Protein AF-A0A661B4P1-F1 (afdb_monomer_lite)

Foldseek 3Di:
DDDDPPPPDDQDWDQDDDQAPETEREEECEEEECEHCEYDCYEYCEYEEVEYLEYELYEENEYAYEDPNQYQYNEYENYEECEYEYSEYCEYACYEYNEYEYCEYCEYELYEYNEYEYCEYCEYEVYEYCHYANAYNEYEYYYNHYHNHHPYYYYYDPPDADEDVCPPAPDNYHFDDPDPPRDDDDPDADDQPDQVRPPDDAQDWGDDPFWIWGQHPSGIDIDTDDDD

pLDDT: mean 89.85, std 14.0, range [40.56, 98.94]

Structure (mmCIF, N/CA/C/O backbone):
data_AF-A0A661B4P1-F1
#
_entry.id   AF-A0A661B4P1-F1
#
loop_
_atom_site.group_PDB
_atom_site.id
_atom_site.type_symbol
_atom_site.label_atom_id
_atom_site.label_alt_id
_atom_site.label_comp_id
_atom_site.label_asym_id
_atom_site.label_entity_id
_atom_site.label_seq_id
_atom_site.pdbx_PDB_ins_code
_atom_site.Cartn_x
_atom_site.Cartn_y
_atom_site.Cartn_z
_atom_site.occupancy
_atom_site.B_iso_or_equiv
_atom_site.auth_seq_id
_atom_site.auth_comp_id
_atom_site.auth_asym_id
_atom_site.auth_atom_id
_atom_site.pdbx_PDB_model_num
ATOM 1 N N . MET A 1 1 ? -10.580 7.853 -55.371 1.00 42.69 1 MET A N 1
ATOM 2 C CA . MET A 1 1 ? -10.356 6.800 -54.361 1.00 42.69 1 MET A CA 1
ATOM 3 C C . MET A 1 1 ? -9.102 7.187 -53.603 1.00 42.69 1 MET A C 1
ATOM 5 O O . MET A 1 1 ? -8.005 6.986 -54.103 1.00 42.69 1 MET A O 1
ATOM 9 N N . THR A 1 2 ? -9.265 7.896 -52.491 1.00 40.56 2 THR A N 1
ATOM 10 C CA . THR A 1 2 ? -8.143 8.411 -51.702 1.00 40.56 2 THR A CA 1
ATOM 11 C C . THR A 1 2 ? -7.741 7.309 -50.737 1.00 40.56 2 THR A C 1
ATOM 13 O O . THR A 1 2 ? -8.502 6.982 -49.830 1.00 40.56 2 THR A O 1
ATOM 16 N N . ILE A 1 3 ? -6.603 6.669 -50.987 1.00 44.72 3 ILE A N 1
ATOM 17 C CA . ILE A 1 3 ? -6.050 5.681 -50.063 1.00 44.72 3 ILE A CA 1
ATOM 18 C C . ILE A 1 3 ? -5.430 6.481 -48.919 1.00 44.72 3 ILE A C 1
ATOM 20 O O . ILE A 1 3 ? -4.505 7.261 -49.139 1.00 44.72 3 ILE A O 1
ATOM 24 N N . ALA A 1 4 ? -5.998 6.347 -47.721 1.00 46.16 4 ALA A N 1
ATOM 25 C CA . ALA A 1 4 ? -5.425 6.902 -46.508 1.00 46.16 4 ALA A CA 1
ATOM 26 C C . ALA A 1 4 ? -4.057 6.253 -46.269 1.00 46.16 4 ALA A C 1
ATOM 28 O O . ALA A 1 4 ? -3.943 5.030 -46.197 1.00 46.16 4 ALA A O 1
ATOM 29 N N . THR A 1 5 ? -3.015 7.072 -46.173 1.00 56.19 5 THR A N 1
ATOM 30 C CA . THR A 1 5 ? -1.680 6.629 -45.783 1.00 56.19 5 THR A CA 1
ATOM 31 C C . THR A 1 5 ? -1.729 6.236 -44.307 1.00 56.19 5 THR A C 1
ATOM 33 O O . THR A 1 5 ? -1.775 7.104 -43.436 1.00 56.19 5 THR A O 1
ATOM 36 N N . GLU A 1 6 ? -1.748 4.937 -44.008 1.00 54.38 6 GLU A N 1
ATOM 37 C CA . GLU A 1 6 ? -1.499 4.443 -42.652 1.00 54.38 6 GLU A CA 1
ATOM 38 C C . GLU A 1 6 ? -0.102 4.903 -42.215 1.00 54.38 6 GLU A C 1
ATOM 40 O O . GLU A 1 6 ? 0.918 4.433 -42.726 1.00 54.38 6 GLU A O 1
ATOM 45 N N . GLN A 1 7 ? -0.037 5.829 -41.257 1.00 49.88 7 GLN A N 1
ATOM 46 C CA . GLN A 1 7 ? 1.191 6.072 -40.510 1.00 49.88 7 GLN A CA 1
ATOM 47 C C . GLN A 1 7 ? 1.474 4.839 -39.647 1.00 49.88 7 GLN A C 1
ATOM 49 O O . GLN A 1 7 ? 1.029 4.749 -38.503 1.00 49.88 7 GLN A O 1
ATOM 54 N N . LYS A 1 8 ? 2.228 3.877 -40.187 1.00 47.91 8 LYS A N 1
ATOM 55 C CA . LYS A 1 8 ? 2.895 2.855 -39.376 1.00 47.91 8 LYS A CA 1
ATOM 56 C C . LYS A 1 8 ? 3.830 3.570 -38.402 1.00 47.91 8 LYS A C 1
ATOM 58 O O . LYS A 1 8 ? 4.906 4.021 -38.790 1.00 47.91 8 LYS A O 1
ATOM 63 N N . ARG A 1 9 ? 3.410 3.707 -37.141 1.00 56.31 9 ARG A N 1
ATOM 64 C CA . ARG A 1 9 ? 4.308 4.101 -36.052 1.00 56.31 9 ARG A CA 1
ATOM 65 C C . ARG A 1 9 ? 5.388 3.024 -35.956 1.00 56.31 9 ARG A C 1
ATOM 67 O O . ARG A 1 9 ? 5.072 1.845 -35.815 1.00 56.31 9 ARG A O 1
ATOM 74 N N . VAL A 1 10 ? 6.644 3.425 -36.116 1.00 51.12 10 VAL A N 1
ATOM 75 C CA . VAL A 1 10 ? 7.796 2.533 -35.978 1.00 51.12 10 VAL A CA 1
ATOM 76 C C . VAL A 1 10 ? 7.885 2.144 -34.505 1.00 51.12 10 VAL A C 1
ATOM 78 O O . VAL A 1 10 ? 8.236 2.966 -33.665 1.00 51.12 10 VAL A O 1
ATOM 81 N N . VAL A 1 11 ? 7.500 0.909 -34.188 1.00 54.28 11 VAL A N 1
ATOM 82 C CA . VAL A 1 11 ? 7.827 0.276 -32.909 1.00 54.28 11 VAL A CA 1
ATOM 83 C C . VAL A 1 11 ? 9.285 -0.153 -33.026 1.00 54.28 11 VAL A C 1
ATOM 85 O O . VAL A 1 11 ? 9.599 -1.091 -33.759 1.00 54.28 11 VAL A O 1
ATOM 88 N N . THR A 1 12 ? 10.189 0.571 -32.375 1.00 55.59 12 THR A N 1
ATOM 89 C CA . THR A 1 12 ? 11.593 0.165 -32.290 1.00 55.59 12 THR A CA 1
ATOM 90 C C . THR A 1 12 ? 11.699 -0.876 -31.181 1.00 55.59 12 THR A C 1
ATOM 92 O O . THR A 1 12 ? 11.830 -0.514 -30.019 1.00 55.59 12 THR A O 1
ATOM 95 N N . LEU A 1 13 ? 11.619 -2.166 -31.528 1.00 55.66 13 LEU A N 1
ATOM 96 C CA . LEU A 1 13 ? 12.023 -3.231 -30.608 1.00 55.66 13 LEU A CA 1
ATOM 97 C C . LEU A 1 13 ? 13.549 -3.220 -30.499 1.00 55.66 13 LEU A C 1
ATOM 99 O O . LEU A 1 13 ? 14.240 -3.556 -31.462 1.00 55.66 13 LEU A O 1
ATOM 103 N N . VAL A 1 14 ? 14.065 -2.856 -29.329 1.00 63.41 14 VAL A N 1
ATOM 104 C CA . VAL A 1 14 ? 15.477 -3.062 -28.993 1.00 63.41 14 VAL A CA 1
ATOM 105 C C . VAL A 1 14 ? 15.564 -4.306 -28.118 1.00 63.41 14 VAL A C 1
ATOM 107 O O . VAL A 1 14 ? 15.078 -4.310 -26.989 1.00 63.41 14 VAL A O 1
ATOM 110 N N . THR A 1 15 ? 16.167 -5.372 -28.645 1.00 59.56 15 THR A N 1
ATOM 111 C CA . THR A 1 15 ? 16.681 -6.463 -27.811 1.00 59.56 15 THR A CA 1
ATOM 112 C C . THR A 1 15 ? 17.992 -5.982 -27.208 1.00 59.56 15 THR A C 1
ATOM 114 O O . THR A 1 15 ? 18.920 -5.639 -27.945 1.00 59.56 15 THR A O 1
ATOM 117 N N . VAL A 1 16 ? 18.064 -5.922 -25.882 1.00 64.50 16 VAL A N 1
ATOM 118 C CA . VAL A 1 16 ? 19.303 -5.581 -25.175 1.00 64.50 16 VAL A CA 1
ATOM 119 C C . VAL A 1 16 ? 20.196 -6.829 -25.203 1.00 64.50 16 VAL A C 1
ATOM 121 O O . VAL A 1 16 ? 19.710 -7.943 -25.045 1.00 64.50 16 VAL A O 1
ATOM 124 N N . GLY A 1 17 ? 21.459 -6.698 -25.608 1.00 46.06 17 GLY A N 1
ATOM 125 C CA . GLY A 1 17 ? 22.252 -7.839 -26.085 1.00 46.06 17 GLY A CA 1
ATOM 126 C C . GLY A 1 17 ? 22.741 -8.813 -25.002 1.00 46.06 17 GLY A C 1
ATOM 127 O O . GLY A 1 17 ? 23.263 -8.387 -23.983 1.00 46.06 17 GLY A O 1
ATOM 128 N N . GLY A 1 18 ? 22.715 -10.118 -25.324 1.00 47.72 18 GLY A N 1
ATOM 129 C CA . GLY A 1 18 ? 23.454 -11.195 -24.638 1.00 47.72 18 GLY A CA 1
ATOM 130 C C . GLY A 1 18 ? 22.639 -11.968 -23.597 1.00 47.72 18 GLY A C 1
ATOM 131 O O . GLY A 1 18 ? 22.624 -11.597 -22.437 1.00 47.72 18 GLY A O 1
ATOM 132 N N . TYR A 1 19 ? 21.977 -13.062 -24.000 1.00 51.62 19 TYR A N 1
ATOM 133 C CA . TYR A 1 19 ? 21.059 -13.891 -23.179 1.00 51.62 19 TYR A CA 1
ATOM 134 C C . TYR A 1 19 ? 19.845 -13.163 -22.562 1.00 51.62 19 TYR A C 1
ATOM 136 O O . TYR A 1 19 ? 18.957 -13.819 -22.017 1.00 51.62 19 TYR A O 1
ATOM 144 N N . ASP A 1 20 ? 19.753 -11.846 -22.727 1.00 65.69 20 ASP A N 1
ATOM 145 C CA . ASP A 1 20 ? 18.622 -11.025 -22.323 1.00 65.69 20 ASP A CA 1
ATOM 146 C C . ASP A 1 20 ? 17.454 -11.173 -23.311 1.00 65.69 20 ASP A C 1
ATOM 148 O O . ASP A 1 20 ? 17.468 -10.694 -24.444 1.00 65.69 20 ASP A O 1
ATOM 152 N N . THR A 1 21 ? 16.391 -11.838 -22.863 1.00 85.50 21 THR A N 1
ATOM 153 C CA . THR A 1 21 ? 15.066 -11.875 -23.514 1.00 85.50 21 THR A CA 1
ATOM 154 C C . THR A 1 21 ? 14.250 -10.602 -23.255 1.00 85.50 21 THR A C 1
ATOM 156 O O . THR A 1 21 ? 13.024 -10.612 -23.358 1.00 85.50 21 THR A O 1
ATOM 159 N N . SER A 1 22 ? 14.920 -9.513 -22.885 1.00 91.00 22 SER A N 1
ATOM 160 C CA . SER A 1 22 ? 14.291 -8.275 -22.444 1.00 91.00 22 SER A CA 1
ATOM 161 C C . SER A 1 22 ? 13.897 -7.387 -23.622 1.00 91.00 22 SER A C 1
ATOM 163 O O . SER A 1 22 ? 14.523 -7.418 -24.686 1.00 91.00 22 SER A O 1
ATOM 165 N N . VAL A 1 23 ? 12.838 -6.599 -23.443 1.00 93.06 23 VAL A N 1
ATOM 166 C CA . VAL A 1 23 ? 12.245 -5.786 -24.512 1.00 93.06 23 VAL A CA 1
ATOM 167 C C . VAL A 1 23 ? 12.009 -4.364 -24.032 1.00 93.06 23 VAL A C 1
ATOM 169 O O . VAL A 1 23 ? 11.308 -4.144 -23.050 1.00 93.06 23 VAL A O 1
ATOM 172 N N . ILE A 1 24 ? 12.518 -3.403 -24.800 1.00 93.94 24 ILE A N 1
ATOM 173 C CA . ILE A 1 24 ? 12.071 -2.009 -24.762 1.00 93.94 24 ILE A CA 1
ATOM 174 C C . ILE A 1 24 ? 11.247 -1.771 -26.028 1.00 93.94 24 ILE A C 1
ATOM 176 O O . ILE A 1 24 ? 11.768 -1.898 -27.138 1.00 93.94 24 ILE A O 1
ATOM 180 N N . ALA A 1 25 ? 9.957 -1.469 -25.877 1.00 94.00 25 ALA A N 1
ATOM 181 C CA . ALA A 1 25 ? 9.041 -1.330 -27.014 1.00 94.00 25 ALA A CA 1
ATOM 182 C C . ALA A 1 25 ? 9.093 0.058 -27.691 1.00 94.00 25 ALA A C 1
ATOM 184 O O . ALA A 1 25 ? 8.650 0.208 -28.832 1.00 94.00 25 ALA A O 1
ATOM 185 N N . GLY A 1 26 ? 9.637 1.076 -27.017 1.00 88.75 26 GLY A N 1
ATOM 186 C CA . GLY A 1 26 ? 9.821 2.417 -27.574 1.00 88.75 26 GLY A CA 1
ATOM 187 C C . GLY A 1 26 ? 10.144 3.466 -26.511 1.00 88.75 26 GLY A C 1
ATOM 188 O O . GLY A 1 26 ? 10.531 3.127 -25.395 1.00 88.75 26 GLY A O 1
ATOM 189 N N . GLY A 1 27 ? 9.961 4.745 -26.851 1.00 93.62 27 GLY A N 1
ATOM 190 C CA . GLY A 1 27 ? 10.207 5.861 -25.932 1.00 93.62 27 GLY A CA 1
ATOM 191 C C . GLY A 1 27 ? 11.607 6.472 -26.041 1.00 93.62 27 GLY A C 1
ATOM 192 O O . GLY A 1 27 ? 12.283 6.297 -27.055 1.00 93.62 27 GLY A O 1
ATOM 193 N N . GLY A 1 28 ? 12.015 7.231 -25.022 1.00 91.94 28 GLY A N 1
ATOM 194 C CA . GLY A 1 28 ? 13.299 7.934 -24.979 1.00 91.94 28 GLY A CA 1
ATOM 195 C C . GLY A 1 28 ? 14.084 7.616 -23.711 1.00 91.94 28 GLY A C 1
ATOM 196 O O . GLY A 1 28 ? 13.529 7.676 -22.627 1.00 91.94 28 GLY A O 1
ATOM 197 N N . ASN A 1 29 ? 15.374 7.301 -23.852 1.00 95.25 29 ASN A N 1
ATOM 198 C CA . ASN A 1 29 ? 16.288 7.061 -22.726 1.00 95.25 29 ASN A CA 1
ATOM 199 C C . ASN A 1 29 ? 15.801 6.001 -21.712 1.00 95.25 29 ASN A C 1
ATOM 201 O O . ASN A 1 29 ? 15.994 6.133 -20.510 1.00 95.25 29 ASN A O 1
ATOM 205 N N . ASN A 1 30 ? 15.166 4.941 -22.211 1.00 95.38 30 ASN A N 1
ATOM 206 C CA . ASN A 1 30 ? 14.820 3.781 -21.396 1.00 95.38 30 ASN A CA 1
ATOM 207 C C . ASN A 1 30 ? 15.993 2.794 -21.368 1.00 95.38 30 ASN A C 1
ATOM 209 O O . ASN A 1 30 ? 16.648 2.600 -22.396 1.00 95.38 30 ASN A O 1
ATOM 213 N N . ASP A 1 31 ? 16.221 2.149 -20.227 1.00 95.00 31 ASP A N 1
ATOM 214 C CA . ASP A 1 31 ? 17.356 1.248 -20.011 1.00 95.00 31 ASP A CA 1
ATOM 215 C C . ASP A 1 31 ? 16.940 -0.036 -19.280 1.00 95.00 31 ASP A C 1
ATOM 217 O O . ASP A 1 31 ? 16.204 -0.002 -18.294 1.00 95.00 31 ASP A O 1
ATOM 221 N N . ILE A 1 32 ? 17.430 -1.176 -19.766 1.00 94.69 32 ILE A N 1
ATOM 222 C CA . ILE A 1 32 ? 17.344 -2.462 -19.069 1.00 94.69 32 ILE A CA 1
ATOM 223 C C . ILE A 1 32 ? 18.767 -3.007 -18.972 1.00 94.69 32 ILE A C 1
ATOM 225 O O . ILE A 1 32 ? 19.363 -3.356 -19.990 1.00 94.69 32 ILE A O 1
ATOM 229 N N . HIS A 1 33 ? 19.293 -3.111 -17.755 1.00 91.44 33 HIS A N 1
ATOM 230 C CA . HIS A 1 33 ? 20.652 -3.567 -17.478 1.00 91.44 33 HIS A CA 1
ATOM 231 C C . HIS A 1 33 ? 20.650 -4.769 -16.528 1.00 91.44 33 HIS A C 1
ATOM 233 O O . HIS A 1 33 ? 19.885 -4.805 -15.568 1.00 91.44 33 HIS A O 1
ATOM 239 N N . GLN A 1 34 ? 21.480 -5.785 -16.803 1.00 90.12 34 GLN A N 1
ATOM 240 C CA . GLN A 1 34 ? 21.646 -6.980 -15.950 1.00 90.12 34 GLN A CA 1
ATOM 241 C C . GLN A 1 34 ? 20.320 -7.638 -15.511 1.00 90.12 34 GLN A C 1
ATOM 243 O O . GLN A 1 34 ? 20.204 -8.174 -14.413 1.00 90.12 34 GLN A O 1
ATOM 248 N N . SER A 1 35 ? 19.302 -7.589 -16.373 1.00 92.12 35 SER A N 1
ATOM 249 C CA . SER A 1 35 ? 17.926 -7.954 -16.033 1.00 92.12 35 SER A CA 1
ATOM 250 C C . SER A 1 35 ? 17.313 -8.759 -17.169 1.00 92.12 35 SER A C 1
ATOM 252 O O . SER A 1 35 ? 16.820 -8.196 -18.147 1.00 92.12 35 SER A O 1
ATOM 254 N N . THR A 1 36 ? 17.349 -10.085 -17.041 1.00 92.44 36 THR A N 1
ATOM 255 C CA . THR A 1 36 ? 16.818 -11.005 -18.059 1.00 92.44 36 THR A CA 1
ATOM 256 C C . THR A 1 36 ? 15.287 -11.055 -18.029 1.00 92.44 36 THR A C 1
ATOM 258 O O . THR A 1 36 ? 14.677 -10.989 -16.964 1.00 92.44 36 THR A O 1
ATOM 261 N N . SER A 1 37 ? 14.646 -11.265 -19.185 1.00 93.44 37 SER A N 1
ATOM 262 C CA . SER A 1 37 ? 13.178 -11.387 -19.316 1.00 93.44 37 SER A CA 1
ATOM 263 C C . SER A 1 37 ? 12.378 -10.183 -18.798 1.00 93.44 37 SER A C 1
ATOM 265 O O . SER A 1 37 ? 11.234 -10.352 -18.378 1.00 93.44 37 SER A O 1
ATOM 267 N N . SER A 1 38 ? 12.963 -8.987 -18.817 1.00 95.75 38 SER A N 1
ATOM 268 C CA . SER A 1 38 ? 12.320 -7.761 -18.337 1.00 95.75 38 SER A CA 1
ATOM 269 C C . SER A 1 38 ? 11.683 -6.964 -19.480 1.00 95.75 38 SER A C 1
ATOM 271 O O . SER A 1 38 ? 12.053 -7.106 -20.648 1.00 95.75 38 SER A O 1
ATOM 273 N N . PHE A 1 39 ? 10.711 -6.113 -19.163 1.00 96.25 39 PHE A N 1
ATOM 274 C CA . PHE A 1 39 ? 9.949 -5.363 -20.165 1.00 96.25 39 PHE A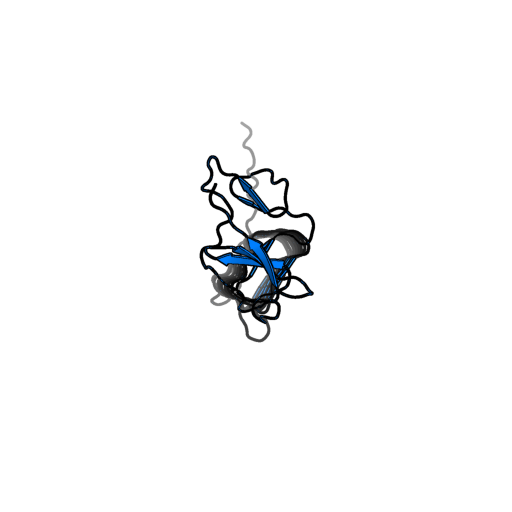 CA 1
ATOM 275 C C . PHE A 1 39 ? 9.810 -3.890 -19.794 1.00 96.25 39 PHE A C 1
ATOM 277 O O . PHE A 1 39 ? 9.388 -3.573 -18.686 1.00 96.25 39 PHE A O 1
ATOM 284 N N . ILE A 1 40 ? 10.089 -3.005 -20.753 1.00 97.56 40 ILE A N 1
ATOM 285 C CA . ILE A 1 40 ? 9.687 -1.598 -20.718 1.00 97.56 40 ILE A CA 1
ATOM 286 C C . ILE A 1 40 ? 8.773 -1.324 -21.915 1.00 97.56 40 ILE A C 1
ATOM 288 O O . ILE A 1 40 ? 9.197 -1.388 -23.074 1.00 97.56 40 ILE A O 1
ATOM 292 N N . GLY A 1 41 ? 7.510 -0.990 -21.650 1.00 96.62 41 GLY A N 1
ATOM 293 C CA . GLY A 1 41 ? 6.518 -0.749 -22.703 1.00 96.62 41 GLY A CA 1
ATOM 294 C C . GLY A 1 41 ? 6.674 0.584 -23.441 1.00 96.62 41 GLY A C 1
ATOM 295 O O . GLY A 1 41 ? 6.191 0.726 -24.565 1.00 96.62 41 GLY A O 1
ATOM 296 N N . GLY A 1 42 ? 7.380 1.553 -22.860 1.00 94.44 42 GLY A N 1
ATOM 297 C CA . GLY A 1 42 ? 7.642 2.850 -23.477 1.00 94.44 42 GLY A CA 1
ATOM 298 C C . GLY A 1 42 ? 7.966 3.920 -22.443 1.00 94.44 42 GLY A C 1
ATOM 299 O O . GLY A 1 42 ? 8.471 3.614 -21.369 1.00 94.44 42 GLY A O 1
ATOM 300 N N . GLY A 1 43 ? 7.640 5.175 -22.758 1.00 97.12 43 GLY A N 1
ATOM 301 C CA . GLY A 1 43 ? 7.851 6.301 -21.845 1.00 97.12 43 GLY A CA 1
ATOM 302 C C . GLY A 1 43 ? 9.232 6.938 -21.965 1.00 97.12 43 GLY A C 1
ATOM 303 O O . GLY A 1 43 ? 9.904 6.774 -22.988 1.00 97.12 43 GLY A O 1
ATOM 304 N N . ILE A 1 44 ? 9.614 7.716 -20.958 1.00 97.88 44 ILE A N 1
ATOM 305 C CA . ILE A 1 44 ? 10.872 8.462 -20.931 1.00 97.88 44 ILE A CA 1
ATOM 306 C C . ILE A 1 44 ? 11.605 8.170 -19.619 1.00 97.88 44 ILE A C 1
ATOM 308 O O . ILE A 1 44 ? 10.981 8.191 -18.564 1.00 97.88 44 ILE A O 1
ATOM 312 N N . ASP A 1 45 ? 12.915 7.941 -19.692 1.00 98.12 45 ASP A N 1
ATOM 313 C CA . ASP A 1 45 ? 13.803 7.777 -18.530 1.00 98.12 45 ASP A CA 1
ATOM 314 C C . ASP A 1 45 ? 13.459 6.590 -17.607 1.00 98.12 45 ASP A C 1
ATOM 316 O O . ASP A 1 45 ? 13.801 6.598 -16.425 1.00 98.12 45 ASP A O 1
ATOM 320 N N . ASN A 1 46 ? 12.807 5.545 -18.125 1.00 98.38 46 ASN A N 1
ATOM 321 C CA . ASN A 1 46 ? 12.471 4.366 -17.326 1.00 98.38 46 ASN A CA 1
ATOM 322 C C . ASN A 1 46 ? 13.651 3.392 -17.244 1.00 98.38 46 ASN A C 1
ATOM 324 O O . ASN A 1 46 ? 14.315 3.125 -18.250 1.00 98.38 46 ASN A O 1
ATOM 328 N N . LYS A 1 47 ? 13.888 2.815 -16.061 1.00 98.12 47 LYS A N 1
ATOM 329 C CA . LYS A 1 47 ? 15.068 1.974 -15.811 1.00 98.12 47 LYS A CA 1
ATOM 330 C C . LYS A 1 47 ? 14.747 0.669 -15.083 1.00 98.12 47 LYS A C 1
ATOM 332 O O . LYS A 1 47 ? 14.145 0.678 -14.016 1.00 98.12 47 LYS A O 1
ATOM 337 N N . ILE A 1 48 ? 15.248 -0.448 -15.606 1.00 97.94 48 ILE A N 1
ATOM 338 C CA . ILE A 1 48 ? 15.295 -1.738 -14.905 1.00 97.94 48 ILE A CA 1
ATOM 339 C C . ILE A 1 48 ? 16.759 -2.166 -14.762 1.00 97.94 48 ILE A C 1
ATOM 341 O O . ILE A 1 48 ? 17.465 -2.239 -15.764 1.00 97.94 48 ILE A O 1
ATOM 345 N N . ASP A 1 49 ? 17.231 -2.444 -13.545 1.00 95.75 49 ASP A N 1
ATOM 346 C CA . ASP A 1 49 ? 18.650 -2.745 -13.284 1.00 95.75 49 ASP A CA 1
ATOM 347 C C . ASP A 1 49 ? 18.833 -3.845 -12.233 1.00 95.75 49 ASP A C 1
ATOM 349 O O . ASP A 1 49 ? 18.265 -3.765 -11.142 1.00 95.75 49 ASP A O 1
ATOM 353 N N . GLY A 1 50 ? 19.593 -4.892 -12.560 1.00 93.69 50 GLY A N 1
ATOM 354 C CA . GLY A 1 50 ? 19.805 -6.046 -11.675 1.00 93.69 50 GLY A CA 1
ATOM 355 C C . GLY A 1 50 ? 18.514 -6.730 -11.199 1.00 93.69 50 GLY A C 1
ATOM 356 O O . GLY A 1 50 ? 18.494 -7.320 -10.131 1.00 93.69 50 GLY A O 1
ATOM 357 N N . SER A 1 51 ? 17.415 -6.604 -11.945 1.00 95.88 51 SER A N 1
ATOM 358 C CA . SER A 1 51 ? 16.076 -7.060 -11.552 1.00 95.88 51 SER A CA 1
ATOM 359 C C . SER A 1 51 ? 15.426 -7.896 -12.666 1.00 95.88 51 SER A C 1
ATOM 361 O O . SER A 1 51 ? 14.581 -7.403 -13.426 1.00 95.88 51 SER A O 1
ATOM 363 N N . PRO A 1 52 ? 15.851 -9.160 -12.842 1.00 95.06 52 PRO A N 1
ATOM 364 C CA . PRO A 1 52 ? 15.206 -10.117 -13.731 1.00 95.06 52 PRO A CA 1
ATOM 365 C C . PRO A 1 52 ? 13.676 -10.181 -13.615 1.00 95.06 52 PRO A C 1
ATOM 367 O O . PRO A 1 52 ? 13.094 -10.174 -12.529 1.00 95.06 52 PRO A O 1
ATOM 370 N N . ARG A 1 53 ? 13.015 -10.347 -14.767 1.00 97.06 53 ARG A N 1
ATOM 371 C CA . ARG A 1 53 ? 11.555 -10.527 -14.898 1.00 97.06 53 ARG A CA 1
ATOM 372 C C . ARG A 1 53 ? 10.736 -9.343 -14.379 1.00 97.06 53 ARG A C 1
ATOM 374 O O . ARG A 1 53 ? 9.555 -9.502 -14.077 1.00 97.06 53 ARG A O 1
ATOM 381 N N . ALA A 1 54 ? 11.354 -8.171 -14.291 1.00 98.12 54 ALA A N 1
ATOM 382 C CA . ALA A 1 54 ? 10.689 -6.943 -13.900 1.00 98.12 54 ALA A CA 1
ATOM 383 C C . ALA A 1 54 ? 9.956 -6.295 -15.083 1.00 98.12 54 ALA A C 1
ATOM 385 O O . ALA A 1 54 ? 10.339 -6.449 -16.247 1.00 98.12 54 ALA A O 1
ATOM 386 N N . THR A 1 55 ? 8.893 -5.553 -14.789 1.00 98.69 55 THR A N 1
ATOM 387 C CA . THR A 1 55 ? 8.054 -4.917 -15.812 1.00 98.69 55 THR A CA 1
ATOM 388 C C . THR A 1 55 ? 7.803 -3.456 -15.471 1.00 98.69 55 THR A C 1
ATOM 390 O O . THR A 1 55 ? 7.277 -3.163 -14.406 1.00 98.69 55 THR A O 1
ATOM 393 N N . ILE A 1 56 ? 8.097 -2.553 -16.406 1.00 98.75 56 ILE A N 1
ATOM 394 C CA . ILE A 1 56 ? 7.603 -1.175 -16.405 1.00 98.75 56 ILE A CA 1
ATOM 395 C C . ILE A 1 56 ? 6.680 -1.010 -17.617 1.00 98.75 56 ILE A C 1
ATOM 397 O O . ILE A 1 56 ? 7.108 -1.145 -18.764 1.00 98.75 56 ILE A O 1
ATOM 401 N N . GLY A 1 57 ? 5.393 -0.740 -17.403 1.00 98.44 57 GLY A N 1
ATOM 402 C CA . GLY A 1 57 ? 4.448 -0.592 -18.519 1.00 98.44 57 GLY A CA 1
ATOM 403 C C . GLY A 1 57 ? 4.709 0.659 -19.373 1.00 98.44 57 GLY A C 1
ATOM 404 O O . GLY A 1 57 ? 4.511 0.635 -20.588 1.00 98.44 57 GLY A O 1
ATOM 405 N N . GLY A 1 58 ? 5.209 1.730 -18.762 1.00 97.00 58 GLY A N 1
ATOM 406 C CA . GLY A 1 58 ? 5.556 3.012 -19.378 1.00 97.00 58 GLY A CA 1
ATOM 407 C C . GLY A 1 58 ? 5.694 4.076 -18.289 1.00 97.00 58 GLY A C 1
ATOM 408 O O . GLY A 1 58 ? 5.845 3.711 -17.135 1.00 97.00 58 GLY A O 1
ATOM 409 N N . GLY A 1 59 ? 5.589 5.361 -18.637 1.00 97.94 59 GLY A N 1
ATOM 410 C CA . GLY A 1 59 ? 5.662 6.460 -17.661 1.00 97.94 59 GLY A CA 1
ATOM 411 C C . GLY A 1 59 ? 6.876 7.364 -17.853 1.00 97.94 59 GLY A C 1
ATOM 412 O O . GLY A 1 59 ? 7.482 7.372 -18.933 1.00 97.94 59 GLY A O 1
ATOM 413 N N . TYR A 1 60 ? 7.185 8.146 -16.825 1.00 98.75 60 TYR A N 1
ATOM 414 C CA . TYR A 1 60 ? 8.316 9.064 -16.769 1.00 98.75 60 TYR A CA 1
ATOM 415 C C . TYR A 1 60 ? 9.152 8.796 -15.515 1.00 98.75 60 TYR A C 1
ATOM 417 O O . TYR A 1 60 ? 8.653 8.920 -14.400 1.00 98.75 60 TYR A O 1
ATOM 425 N N . ALA A 1 61 ? 10.432 8.475 -15.702 1.00 98.69 61 ALA A N 1
ATOM 426 C CA . ALA A 1 61 ? 11.395 8.273 -14.620 1.00 98.69 61 ALA A CA 1
ATOM 427 C C . ALA A 1 61 ? 11.031 7.162 -13.606 1.00 98.69 61 ALA A C 1
ATOM 429 O O . ALA A 1 61 ? 11.449 7.214 -12.447 1.00 98.69 61 ALA A O 1
ATOM 430 N N . ASP A 1 62 ? 10.284 6.135 -14.024 1.00 98.81 62 ASP A N 1
ATOM 431 C CA . ASP A 1 62 ? 9.992 4.975 -13.177 1.00 98.81 62 ASP A CA 1
ATOM 432 C C . ASP A 1 62 ? 11.201 4.017 -13.128 1.00 98.81 62 ASP A C 1
ATOM 434 O O . ASP A 1 62 ? 11.924 3.842 -14.117 1.00 98.81 62 ASP A O 1
ATOM 438 N N . SER A 1 63 ? 11.442 3.361 -11.986 1.00 98.81 63 SER A N 1
ATOM 439 C CA . SER A 1 63 ? 12.594 2.457 -11.848 1.00 98.81 63 SER A CA 1
ATOM 440 C C . SER A 1 63 ? 12.359 1.213 -10.995 1.00 98.81 63 SER A C 1
ATOM 442 O O . SER A 1 63 ? 11.720 1.264 -9.949 1.00 98.81 63 SER A O 1
ATOM 444 N N . ILE A 1 64 ? 12.936 0.091 -11.429 1.00 98.81 64 ILE A N 1
ATOM 445 C CA . ILE A 1 64 ? 12.998 -1.166 -10.674 1.00 98.81 64 ILE A CA 1
ATOM 446 C C . ILE A 1 64 ? 14.465 -1.583 -10.600 1.00 98.81 64 ILE A C 1
ATOM 448 O O . ILE A 1 64 ? 15.059 -1.921 -11.625 1.00 98.81 64 ILE A O 1
ATOM 452 N N . ILE A 1 65 ? 15.074 -1.498 -9.418 1.00 98.44 65 ILE A N 1
ATOM 453 C CA . ILE A 1 65 ? 16.524 -1.669 -9.267 1.00 98.44 65 ILE A CA 1
ATOM 454 C C . ILE A 1 65 ? 16.898 -2.586 -8.101 1.00 98.44 65 ILE A C 1
ATOM 456 O O . ILE A 1 65 ? 16.239 -2.593 -7.061 1.00 98.44 65 ILE A O 1
ATOM 460 N N . ALA A 1 66 ? 18.000 -3.316 -8.244 1.00 97.12 66 ALA A N 1
ATOM 461 C CA . ALA A 1 66 ? 18.672 -3.954 -7.118 1.00 97.12 66 ALA A CA 1
ATOM 462 C C . ALA A 1 66 ? 19.424 -2.909 -6.274 1.00 97.12 66 ALA A C 1
ATOM 464 O O . ALA A 1 66 ? 19.984 -1.944 -6.807 1.00 97.12 66 ALA A O 1
ATOM 465 N N . VAL A 1 67 ? 19.464 -3.089 -4.952 1.00 96.88 67 VAL A N 1
ATOM 466 C CA . VAL A 1 67 ? 20.224 -2.227 -4.031 1.00 96.88 67 VAL A CA 1
ATOM 467 C C . VAL A 1 67 ? 20.891 -3.066 -2.948 1.00 96.88 67 VAL A C 1
ATOM 469 O O . VAL A 1 67 ? 20.279 -3.947 -2.367 1.00 96.88 67 VAL A O 1
ATOM 472 N N . GLY A 1 68 ? 22.167 -2.807 -2.655 1.00 92.56 68 GLY A N 1
ATOM 473 C CA . GLY A 1 68 ? 22.852 -3.453 -1.524 1.00 92.56 68 GLY A CA 1
ATOM 474 C C . GLY A 1 68 ? 23.024 -4.977 -1.617 1.00 92.56 68 GLY A C 1
ATOM 475 O O . GLY A 1 68 ? 23.394 -5.582 -0.619 1.00 92.56 68 GLY A O 1
ATOM 476 N N . GLY A 1 69 ? 22.808 -5.581 -2.790 1.00 91.94 69 GLY A N 1
ATOM 477 C CA . GLY A 1 69 ? 22.790 -7.037 -2.971 1.00 91.94 69 GLY A CA 1
ATOM 478 C C . GLY A 1 69 ? 21.394 -7.660 -2.890 1.00 91.94 69 GLY A C 1
ATOM 479 O O . GLY A 1 69 ? 21.285 -8.861 -3.103 1.00 91.94 69 GLY A O 1
ATOM 480 N N . GLU A 1 70 ? 20.363 -6.854 -2.630 1.00 96.19 70 GLU A N 1
ATOM 481 C CA . GLU A 1 70 ? 18.957 -7.253 -2.677 1.00 96.19 70 GLU A CA 1
ATOM 482 C C . GLU A 1 70 ? 18.380 -6.935 -4.064 1.00 96.19 70 GLU A C 1
ATOM 484 O O . GLU A 1 70 ? 18.488 -5.798 -4.547 1.00 96.19 70 GLU A O 1
ATOM 489 N N . ASP A 1 71 ? 17.777 -7.932 -4.710 1.00 95.75 71 ASP A N 1
ATOM 490 C CA . ASP A 1 71 ? 17.189 -7.829 -6.050 1.00 95.75 71 ASP A CA 1
ATOM 491 C C . ASP A 1 71 ? 15.748 -7.285 -5.998 1.00 95.75 71 ASP A C 1
ATOM 493 O O . ASP A 1 71 ? 15.090 -7.322 -4.964 1.00 95.75 71 ASP A O 1
ATOM 497 N N . SER A 1 72 ? 15.210 -6.824 -7.135 1.00 98.12 72 SER A N 1
ATOM 498 C CA . SER A 1 72 ? 13.766 -6.545 -7.291 1.00 98.12 72 SER A CA 1
ATOM 499 C C . SER A 1 72 ? 13.117 -7.479 -8.314 1.00 98.12 72 SER A C 1
ATOM 501 O O . SER A 1 72 ? 12.417 -7.049 -9.239 1.00 98.12 72 SER A O 1
ATOM 503 N N . ASN A 1 73 ? 13.415 -8.775 -8.204 1.00 98.19 73 ASN A N 1
ATOM 504 C CA . ASN A 1 73 ? 12.940 -9.777 -9.151 1.00 98.19 73 ASN A CA 1
ATOM 505 C C . ASN A 1 73 ? 11.414 -9.847 -9.172 1.00 98.19 73 ASN A C 1
ATOM 507 O O . ASN A 1 73 ? 10.755 -9.719 -8.142 1.00 98.19 73 ASN A O 1
ATOM 511 N N . HIS A 1 74 ? 10.852 -10.132 -10.350 1.00 98.62 74 HIS A N 1
ATOM 512 C CA . HIS A 1 74 ? 9.405 -10.314 -10.535 1.00 98.62 74 HIS A CA 1
ATOM 513 C C . HIS A 1 74 ? 8.532 -9.093 -10.202 1.00 98.62 74 HIS A C 1
ATOM 515 O O . HIS A 1 74 ? 7.306 -9.214 -10.175 1.00 98.62 74 HIS A O 1
ATOM 521 N N . SER A 1 75 ? 9.139 -7.929 -9.987 1.00 98.81 75 SER A N 1
ATOM 522 C CA . SER A 1 75 ? 8.422 -6.727 -9.581 1.00 98.81 75 SER A CA 1
ATOM 523 C C . SER A 1 75 ? 7.841 -5.961 -10.771 1.00 98.81 75 SER A C 1
ATOM 525 O O . SER A 1 75 ? 8.288 -6.091 -11.917 1.00 98.81 75 SER A O 1
ATOM 527 N N . GLY A 1 76 ? 6.809 -5.161 -10.517 1.00 98.81 76 GLY A N 1
ATOM 528 C CA . GLY A 1 76 ? 6.063 -4.480 -11.570 1.00 98.81 76 GLY A CA 1
ATOM 529 C C . GLY A 1 76 ? 5.688 -3.049 -11.224 1.00 98.81 76 GLY A C 1
ATOM 530 O O . GLY A 1 76 ? 5.105 -2.798 -10.176 1.00 98.81 76 GLY A O 1
ATOM 531 N N . ILE A 1 77 ? 5.943 -2.130 -12.150 1.00 98.94 77 ILE A N 1
ATOM 532 C CA . ILE A 1 77 ? 5.381 -0.781 -12.162 1.00 98.94 77 ILE A CA 1
ATOM 533 C C . ILE A 1 77 ? 4.509 -0.665 -13.412 1.00 98.94 77 ILE A C 1
ATOM 535 O O . ILE A 1 77 ? 4.981 -0.844 -14.534 1.00 98.94 77 ILE A O 1
ATOM 539 N N . VAL A 1 78 ? 3.217 -0.384 -13.262 1.00 98.75 78 VAL A N 1
ATOM 540 C CA . VAL A 1 78 ? 2.338 -0.236 -14.441 1.00 98.75 78 VAL A CA 1
ATOM 541 C C . VAL A 1 78 ? 2.697 1.030 -15.230 1.00 98.75 78 VAL A C 1
ATOM 543 O O . VAL A 1 78 ? 2.699 1.012 -16.460 1.00 98.75 78 VAL A O 1
ATOM 546 N N . GLY A 1 79 ? 3.045 2.101 -14.523 1.00 97.75 79 GLY A N 1
ATOM 547 C CA . GLY A 1 79 ? 3.595 3.347 -15.051 1.00 97.75 79 GLY A CA 1
ATOM 548 C C . GLY A 1 79 ? 3.139 4.547 -14.230 1.00 97.75 79 GLY A C 1
ATOM 549 O O . GLY A 1 79 ? 2.227 4.433 -13.420 1.00 97.75 79 GLY A O 1
ATOM 550 N N . GLY A 1 80 ? 3.733 5.707 -14.444 1.00 98.62 80 GLY A N 1
ATOM 551 C CA . GLY A 1 80 ? 3.373 6.922 -13.726 1.00 98.62 80 GLY A CA 1
ATOM 552 C C . GLY A 1 80 ? 4.492 7.937 -13.842 1.00 98.62 80 GLY A C 1
ATOM 553 O O . GLY A 1 80 ? 5.068 8.085 -14.921 1.00 98.62 80 GLY A O 1
ATOM 554 N N . GLU A 1 81 ? 4.769 8.635 -12.749 1.00 98.88 81 GLU A N 1
ATOM 555 C CA . GLU A 1 81 ? 5.913 9.528 -12.626 1.00 98.88 81 GLU A CA 1
ATOM 556 C C . GLU A 1 81 ? 6.724 9.199 -11.366 1.00 98.88 81 GLU A C 1
ATOM 558 O O . GLU A 1 81 ? 6.181 9.147 -10.266 1.00 98.88 81 GLU A O 1
ATOM 563 N N . ASP A 1 82 ? 8.030 8.994 -11.524 1.00 98.81 82 ASP A N 1
ATOM 564 C CA . ASP A 1 82 ? 9.003 8.826 -10.434 1.00 98.81 82 ASP A CA 1
ATOM 565 C C . ASP A 1 82 ? 8.693 7.692 -9.428 1.00 98.81 82 ASP A C 1
ATOM 567 O O . ASP A 1 82 ? 9.058 7.778 -8.252 1.00 98.81 82 ASP A O 1
ATOM 571 N N . ASN A 1 83 ? 8.042 6.605 -9.856 1.00 98.94 83 ASN A N 1
ATOM 572 C CA . ASN A 1 83 ? 7.788 5.453 -8.988 1.00 98.94 83 ASN A CA 1
ATOM 573 C C . ASN A 1 83 ? 9.001 4.518 -8.937 1.00 98.94 83 ASN A C 1
ATOM 575 O O . ASN A 1 83 ? 9.696 4.312 -9.936 1.00 98.94 83 ASN A O 1
ATOM 579 N N . LYS A 1 84 ? 9.284 3.933 -7.768 1.00 98.94 84 LYS A N 1
ATOM 580 C CA . LYS A 1 84 ? 10.529 3.183 -7.544 1.00 98.94 84 LYS A CA 1
ATOM 581 C C . LYS A 1 84 ? 10.303 1.908 -6.747 1.00 98.94 84 LYS A C 1
ATOM 583 O O . LYS A 1 84 ? 9.812 1.986 -5.631 1.00 98.94 84 LYS A O 1
ATOM 588 N N . ILE A 1 85 ? 10.764 0.776 -7.267 1.00 98.88 85 ILE A N 1
ATOM 589 C CA . ILE A 1 85 ? 10.923 -0.475 -6.512 1.00 98.88 85 ILE A CA 1
ATOM 590 C C . ILE A 1 85 ? 12.425 -0.742 -6.357 1.00 98.88 85 ILE A C 1
ATOM 592 O O . ILE A 1 85 ? 13.164 -0.722 -7.345 1.00 98.88 85 ILE A O 1
ATOM 596 N N . LYS A 1 86 ? 12.898 -0.926 -5.121 1.00 98.75 86 LYS A N 1
ATOM 597 C CA . LYS A 1 86 ? 14.327 -1.029 -4.788 1.00 98.75 86 LYS A CA 1
ATOM 598 C C . LYS A 1 86 ? 14.588 -2.209 -3.861 1.00 98.75 86 LYS A C 1
ATOM 600 O O . LYS A 1 86 ? 14.129 -2.195 -2.724 1.00 98.75 86 LYS A O 1
ATOM 605 N N . GLY A 1 87 ? 15.354 -3.194 -4.319 1.00 98.44 87 GLY A N 1
ATOM 606 C CA . GLY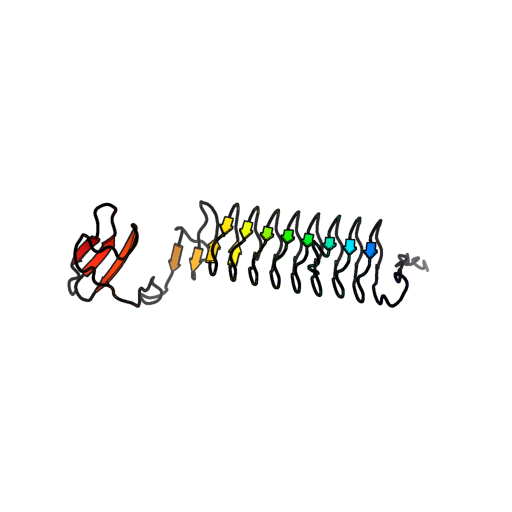 A 1 87 ? 15.651 -4.412 -3.557 1.00 98.44 87 GLY A CA 1
ATOM 607 C C . GLY A 1 87 ? 14.407 -5.034 -2.921 1.00 98.44 87 GLY A C 1
ATOM 608 O O . GLY A 1 87 ? 14.405 -5.252 -1.718 1.00 98.44 87 GLY A O 1
ATOM 609 N N . SER A 1 88 ? 13.308 -5.128 -3.675 1.00 98.56 88 SER A N 1
ATOM 610 C CA . SER A 1 88 ? 12.032 -5.668 -3.187 1.00 98.56 88 SER A CA 1
ATOM 611 C C . SER A 1 88 ? 11.478 -6.647 -4.216 1.00 98.56 88 SER A C 1
ATOM 613 O O . SER A 1 88 ? 11.061 -6.241 -5.310 1.00 98.56 88 SER A O 1
ATOM 615 N N . GLU A 1 89 ? 11.532 -7.939 -3.903 1.00 98.56 89 GLU A N 1
ATOM 616 C CA . GLU A 1 89 ? 11.064 -9.011 -4.779 1.00 98.56 89 GLU A CA 1
ATOM 617 C C . GLU A 1 89 ? 9.538 -9.157 -4.720 1.00 98.56 89 GLU A C 1
ATOM 619 O O . GLU A 1 89 ? 8.913 -9.011 -3.669 1.00 98.56 89 GLU A O 1
ATOM 624 N N . TYR A 1 90 ? 8.922 -9.513 -5.852 1.00 98.75 90 TYR A N 1
ATOM 625 C CA . TYR A 1 90 ? 7.468 -9.721 -5.976 1.00 98.75 90 TYR A CA 1
ATOM 626 C C . TYR A 1 90 ? 6.615 -8.497 -5.615 1.00 98.75 90 TYR A C 1
ATOM 628 O O . TYR A 1 90 ? 5.441 -8.627 -5.260 1.00 98.75 90 TYR A O 1
ATOM 636 N N . SER A 1 91 ? 7.199 -7.314 -5.737 1.00 98.69 91 SER A N 1
ATOM 637 C CA . SER A 1 91 ? 6.565 -6.056 -5.381 1.00 98.69 91 SER A CA 1
ATOM 638 C C . SER A 1 91 ? 5.809 -5.429 -6.541 1.00 98.69 91 SER A C 1
ATOM 640 O O . SER A 1 91 ? 6.134 -5.629 -7.716 1.00 98.69 91 SER A O 1
ATOM 642 N N . PHE A 1 92 ? 4.798 -4.625 -6.225 1.00 98.88 92 PHE A N 1
ATOM 643 C CA . PHE A 1 92 ? 3.955 -4.015 -7.246 1.00 98.88 92 PHE A CA 1
ATOM 644 C C . PHE A 1 92 ? 3.605 -2.562 -6.943 1.00 98.88 92 PHE A C 1
ATOM 646 O O . PHE A 1 92 ? 3.085 -2.259 -5.872 1.00 98.88 92 PHE A O 1
ATOM 653 N N . ILE A 1 93 ? 3.792 -1.688 -7.935 1.00 98.94 93 ILE A N 1
ATOM 654 C CA . ILE A 1 93 ? 3.273 -0.320 -7.948 1.00 98.94 93 ILE A CA 1
ATOM 655 C C . ILE A 1 93 ? 2.305 -0.154 -9.129 1.00 98.94 93 ILE A C 1
ATOM 657 O O . ILE A 1 93 ? 2.682 -0.228 -10.301 1.00 98.94 93 ILE A O 1
ATOM 661 N N . GLY A 1 94 ? 1.032 0.100 -8.830 1.00 98.75 94 GLY A N 1
ATOM 662 C CA . GLY A 1 94 ? -0.021 0.283 -9.833 1.00 98.75 94 GLY A CA 1
ATOM 663 C C . GLY A 1 94 ? 0.070 1.598 -10.614 1.00 98.75 94 GLY A C 1
ATOM 664 O O . GLY A 1 94 ? -0.537 1.711 -11.677 1.00 98.75 94 GLY A O 1
ATOM 665 N N . GLY A 1 95 ? 0.836 2.571 -10.116 1.00 98.31 95 GLY A N 1
ATOM 666 C CA . GLY A 1 95 ? 1.177 3.821 -10.791 1.00 98.31 95 GLY A CA 1
ATOM 667 C C . GLY A 1 95 ? 1.140 5.028 -9.861 1.00 98.31 95 GLY A C 1
ATOM 668 O O . GLY A 1 95 ? 1.351 4.881 -8.663 1.00 98.31 95 GLY A O 1
ATOM 669 N N . GLY A 1 96 ? 0.831 6.211 -10.393 1.00 98.69 96 GLY A N 1
ATOM 670 C CA . GLY A 1 96 ? 0.793 7.456 -9.616 1.00 98.69 96 GLY A CA 1
ATOM 671 C C . GLY A 1 96 ? 2.116 8.222 -9.651 1.00 98.69 96 GLY A C 1
ATOM 672 O O . GLY A 1 96 ? 2.860 8.098 -10.623 1.00 98.69 96 GLY A O 1
ATOM 673 N N . GLU A 1 97 ? 2.376 9.032 -8.625 1.00 98.81 97 GLU A N 1
ATOM 674 C CA . GLU A 1 97 ? 3.529 9.939 -8.566 1.00 98.81 97 GLU A CA 1
ATOM 675 C C . GLU A 1 97 ? 4.384 9.688 -7.316 1.00 98.81 97 GLU A C 1
ATOM 677 O O . GLU A 1 97 ? 3.897 9.772 -6.188 1.00 98.81 97 GLU A O 1
ATOM 682 N N . GLY A 1 98 ? 5.675 9.414 -7.498 1.00 98.75 98 GLY A N 1
ATOM 683 C CA . GLY A 1 98 ? 6.646 9.382 -6.405 1.00 98.75 98 GLY A CA 1
ATOM 684 C C . GLY A 1 98 ? 6.413 8.276 -5.373 1.00 98.75 98 GLY A C 1
ATOM 685 O O . GLY A 1 98 ? 6.808 8.442 -4.220 1.00 98.75 98 GLY A O 1
ATOM 686 N N . ASN A 1 99 ? 5.749 7.174 -5.738 1.00 98.88 99 ASN A N 1
ATOM 687 C CA . ASN A 1 99 ? 5.585 6.042 -4.828 1.00 98.88 99 ASN A CA 1
ATOM 688 C C . ASN A 1 99 ? 6.867 5.211 -4.776 1.00 98.88 99 ASN A C 1
ATOM 690 O O . ASN A 1 99 ? 7.490 4.941 -5.804 1.00 98.88 99 ASN A O 1
ATOM 694 N N . ILE A 1 100 ? 7.260 4.786 -3.582 1.00 98.81 100 ILE A N 1
ATOM 695 C CA . ILE A 1 100 ? 8.508 4.066 -3.358 1.00 98.81 100 ILE A CA 1
ATOM 696 C C . ILE A 1 100 ? 8.222 2.787 -2.581 1.00 98.81 100 ILE A C 1
ATOM 698 O O . ILE A 1 100 ? 7.516 2.784 -1.580 1.00 98.81 100 ILE A O 1
ATOM 702 N N . ASP A 1 101 ? 8.833 1.709 -3.030 1.00 98.69 101 ASP A N 1
ATOM 703 C 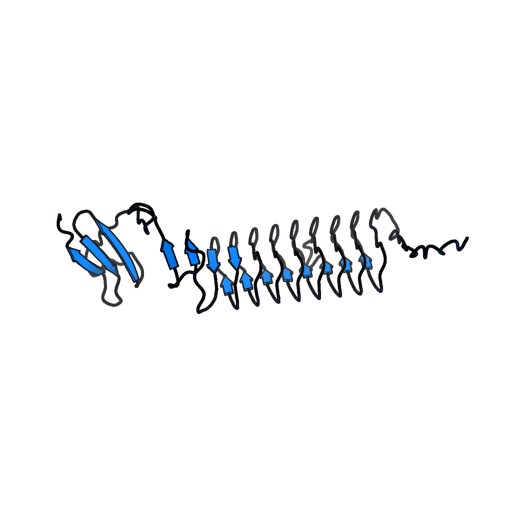CA . ASP A 1 101 ? 8.920 0.447 -2.327 1.00 98.69 101 ASP A CA 1
ATOM 704 C C . ASP A 1 101 ? 10.397 0.064 -2.197 1.00 98.69 101 ASP A C 1
ATOM 706 O O . ASP A 1 101 ? 11.136 0.095 -3.187 1.00 98.69 101 ASP A O 1
ATOM 710 N N . SER A 1 102 ? 10.872 -0.172 -0.975 1.00 98.56 102 SER A N 1
ATOM 711 C CA . SER A 1 102 ? 12.305 -0.315 -0.710 1.00 98.56 102 SER A CA 1
ATOM 712 C C . SER A 1 102 ? 12.610 -1.324 0.386 1.00 98.56 102 SER A C 1
ATOM 714 O O . SER A 1 102 ? 12.308 -1.077 1.550 1.00 98.56 102 SER A O 1
ATOM 716 N N . LEU A 1 103 ? 13.358 -2.377 0.052 1.00 98.50 103 LEU A N 1
ATOM 717 C CA . LEU A 1 103 ? 13.684 -3.472 0.973 1.00 98.50 103 LEU A CA 1
ATOM 718 C C . LEU A 1 103 ? 12.418 -4.081 1.588 1.00 98.50 103 LEU A C 1
ATOM 720 O O . LEU A 1 103 ? 12.318 -4.226 2.807 1.00 98.50 103 LEU A O 1
ATOM 724 N N . ALA A 1 104 ? 11.420 -4.327 0.741 1.00 98.44 104 ALA A N 1
ATOM 725 C CA . ALA A 1 104 ? 10.073 -4.641 1.172 1.00 98.44 104 ALA A CA 1
ATOM 726 C C . ALA A 1 104 ? 9.371 -5.656 0.258 1.00 98.44 104 ALA A C 1
ATOM 728 O O . ALA A 1 104 ? 8.434 -5.353 -0.476 1.00 98.44 104 ALA A O 1
ATOM 729 N N . ASP A 1 105 ? 9.843 -6.901 0.314 1.00 98.62 105 ASP A N 1
ATOM 730 C CA . ASP A 1 105 ? 9.306 -7.985 -0.512 1.00 98.62 105 ASP A CA 1
ATOM 731 C C . ASP A 1 105 ? 7.802 -8.217 -0.323 1.00 98.62 105 ASP A C 1
ATOM 733 O O . ASP A 1 105 ? 7.250 -8.125 0.784 1.00 98.62 105 ASP A O 1
ATOM 737 N N . HIS A 1 106 ? 7.164 -8.648 -1.412 1.00 98.75 106 HIS A N 1
ATOM 738 C CA . HIS A 1 106 ? 5.737 -8.964 -1.483 1.00 98.75 106 HIS A CA 1
ATOM 739 C C . HIS A 1 106 ? 4.835 -7.785 -1.098 1.00 98.75 106 HIS A C 1
ATOM 741 O O . HIS A 1 106 ? 3.712 -7.994 -0.622 1.00 98.75 106 HIS A O 1
ATOM 747 N N . SER A 1 107 ? 5.314 -6.553 -1.268 1.00 98.62 107 SER A N 1
ATOM 748 C CA . SER A 1 107 ? 4.524 -5.372 -0.961 1.00 98.62 107 SER A CA 1
ATOM 749 C C . SER A 1 107 ? 3.669 -4.920 -2.148 1.00 98.62 107 SER A C 1
ATOM 751 O O . SER A 1 107 ? 3.850 -5.320 -3.305 1.00 98.62 107 SER A O 1
ATOM 753 N N . PHE A 1 108 ? 2.675 -4.091 -1.847 1.00 98.88 108 PHE A N 1
ATOM 754 C CA . PHE A 1 108 ? 1.734 -3.586 -2.835 1.00 98.88 108 PHE A CA 1
ATOM 755 C C . PHE A 1 108 ? 1.460 -2.104 -2.622 1.00 98.88 108 PHE A C 1
ATOM 757 O O . PHE A 1 108 ? 0.914 -1.720 -1.592 1.00 98.88 108 PHE A O 1
ATOM 764 N N . ILE A 1 109 ? 1.725 -1.279 -3.630 1.00 98.88 109 ILE A N 1
ATOM 765 C CA . ILE A 1 109 ? 1.242 0.098 -3.706 1.00 98.88 109 ILE A CA 1
ATOM 766 C C . ILE A 1 109 ? 0.284 0.205 -4.893 1.00 98.88 109 ILE A C 1
ATOM 768 O O . ILE A 1 109 ? 0.685 0.139 -6.049 1.00 98.88 109 ILE A O 1
ATOM 772 N N . GLY A 1 110 ? -1.010 0.379 -4.641 1.00 98.69 110 GLY A N 1
ATOM 773 C CA . GLY A 1 110 ? -2.013 0.483 -5.707 1.00 98.69 110 GLY A CA 1
ATOM 774 C C . GLY A 1 110 ? -1.868 1.752 -6.555 1.00 98.69 110 GLY A C 1
ATOM 775 O O . GLY A 1 110 ? -2.195 1.740 -7.740 1.00 98.69 110 GLY A O 1
ATOM 776 N N . GLY A 1 111 ? -1.345 2.828 -5.965 1.00 98.25 111 GLY A N 1
ATOM 777 C CA . GLY A 1 111 ? -1.012 4.088 -6.626 1.00 98.25 111 GLY A CA 1
ATOM 778 C C . GLY A 1 111 ? -1.126 5.272 -5.671 1.00 98.25 111 GLY A C 1
ATOM 779 O O . GLY A 1 111 ? -0.973 5.108 -4.464 1.00 98.25 111 GLY A O 1
ATOM 780 N N . GLY A 1 112 ? -1.450 6.456 -6.191 1.00 98.44 112 GLY A N 1
ATOM 781 C CA . GLY A 1 112 ? -1.519 7.689 -5.401 1.00 98.44 112 GLY A CA 1
ATOM 782 C C . GLY A 1 112 ? -0.227 8.497 -5.482 1.00 98.44 112 GLY A C 1
ATOM 783 O O . GLY A 1 112 ? 0.490 8.399 -6.476 1.00 98.44 112 GLY A O 1
ATOM 784 N N . GLU A 1 113 ? 0.047 9.313 -4.470 1.00 98.62 113 GLU A N 1
ATOM 785 C CA . GLU A 1 113 ? 1.195 10.224 -4.453 1.00 98.62 113 GLU A CA 1
ATOM 786 C C . GLU A 1 113 ? 2.050 10.002 -3.198 1.00 98.62 113 GLU A C 1
ATOM 788 O O . GLU A 1 113 ? 1.526 10.022 -2.085 1.00 98.62 113 GLU A O 1
ATOM 793 N N . LYS A 1 114 ? 3.369 9.853 -3.366 1.00 98.56 114 LYS A N 1
ATOM 794 C CA . LYS A 1 114 ? 4.355 9.821 -2.266 1.00 98.56 114 LYS A CA 1
ATOM 795 C C . LYS A 1 114 ? 4.085 8.760 -1.196 1.00 98.56 114 LYS A C 1
ATOM 797 O O . LYS A 1 114 ? 4.342 8.986 -0.019 1.00 98.56 114 LYS A O 1
ATOM 802 N N . ASN A 1 115 ? 3.565 7.598 -1.577 1.00 98.81 115 ASN A N 1
ATOM 803 C CA . ASN A 1 115 ? 3.446 6.485 -0.640 1.00 98.81 115 ASN A CA 1
ATOM 804 C C . ASN A 1 115 ? 4.770 5.719 -0.554 1.00 98.81 115 ASN A C 1
ATOM 806 O O . ASN A 1 115 ? 5.461 5.568 -1.561 1.00 98.81 115 ASN A O 1
ATOM 810 N N . PHE A 1 116 ? 5.119 5.231 0.633 1.00 98.75 116 PHE A N 1
ATOM 811 C CA . PHE A 1 116 ? 6.402 4.601 0.905 1.00 98.75 116 PHE A CA 1
ATOM 812 C C . PHE A 1 116 ? 6.240 3.337 1.751 1.00 98.75 116 PHE A C 1
ATOM 814 O O . PHE A 1 116 ? 5.871 3.416 2.921 1.00 98.75 116 PHE A O 1
ATOM 821 N N . ILE A 1 117 ? 6.539 2.171 1.180 1.00 98.81 117 ILE A N 1
ATOM 822 C CA . ILE A 1 117 ? 6.728 0.935 1.952 1.00 98.81 117 ILE A CA 1
ATOM 823 C C . ILE A 1 117 ? 8.231 0.693 2.068 1.00 98.81 117 ILE A C 1
ATOM 825 O O . ILE A 1 117 ? 8.944 0.730 1.062 1.00 98.81 117 ILE A O 1
ATOM 829 N N . HIS A 1 118 ? 8.739 0.500 3.287 1.00 98.56 118 HIS A N 1
ATOM 830 C CA . HIS A 1 118 ? 10.165 0.249 3.472 1.00 98.56 118 HIS A CA 1
ATOM 831 C C . HIS A 1 118 ? 10.522 -0.637 4.648 1.00 98.56 118 HIS A C 1
ATOM 833 O O . HIS A 1 118 ? 9.894 -0.569 5.700 1.00 98.56 118 HIS A O 1
ATOM 839 N N . SER A 1 119 ? 11.588 -1.420 4.471 1.00 97.75 119 SER A N 1
ATOM 840 C CA . SER A 1 119 ? 12.182 -2.273 5.512 1.00 97.75 119 SER A CA 1
ATOM 841 C C . SER A 1 119 ? 11.169 -3.197 6.209 1.00 97.75 119 SER A C 1
ATOM 843 O O . SER A 1 119 ? 11.309 -3.470 7.401 1.00 97.75 119 SER A O 1
ATOM 845 N N . CYS A 1 120 ? 10.132 -3.630 5.487 1.00 98.12 120 CYS A N 1
ATOM 846 C CA . CYS A 1 120 ? 9.071 -4.509 5.976 1.00 98.12 120 CYS A CA 1
ATOM 847 C C . CYS A 1 120 ? 8.469 -5.324 4.833 1.00 98.12 120 CYS A C 1
ATOM 849 O O . CYS A 1 120 ? 8.542 -4.926 3.680 1.00 98.12 120 CYS A O 1
ATOM 851 N N . HIS A 1 121 ? 7.819 -6.439 5.130 1.00 98.38 121 HIS A N 1
ATOM 852 C CA . HIS A 1 121 ? 7.330 -7.379 4.131 1.00 98.38 121 HIS A CA 1
ATOM 853 C C . HIS A 1 121 ? 5.817 -7.581 4.216 1.00 98.38 121 HIS A C 1
ATOM 855 O O . HIS A 1 121 ? 5.204 -7.466 5.281 1.00 98.38 121 HIS A O 1
ATOM 861 N N . HIS A 1 122 ? 5.216 -7.973 3.089 1.00 98.69 122 HIS A N 1
ATOM 862 C CA . HIS A 1 122 ? 3.790 -8.324 2.995 1.00 98.69 122 HIS A CA 1
ATOM 863 C C . HIS A 1 122 ? 2.827 -7.187 3.378 1.00 98.69 122 HIS A C 1
ATOM 865 O O . HIS A 1 122 ? 1.710 -7.437 3.843 1.00 98.69 122 HIS A O 1
ATOM 871 N N . SER A 1 123 ? 3.257 -5.941 3.192 1.00 98.62 123 SER A N 1
ATOM 872 C CA . SER A 1 123 ? 2.461 -4.754 3.489 1.00 98.62 123 SER A CA 1
ATOM 873 C C . SER A 1 123 ? 1.814 -4.173 2.236 1.00 98.62 123 SER A C 1
ATOM 875 O O . SER A 1 123 ? 2.298 -4.348 1.120 1.00 98.62 123 SER A O 1
ATOM 877 N N . ALA A 1 124 ? 0.692 -3.478 2.409 1.00 98.69 124 ALA A N 1
ATOM 878 C CA . ALA A 1 124 ? -0.072 -2.945 1.294 1.00 98.69 124 ALA A CA 1
ATOM 879 C C . ALA A 1 124 ? -0.623 -1.541 1.556 1.00 98.69 124 ALA A C 1
ATOM 881 O O . ALA A 1 124 ? -1.293 -1.278 2.556 1.00 98.69 124 ALA A O 1
ATOM 882 N N . ILE A 1 125 ? -0.402 -0.670 0.575 1.00 98.56 125 ILE A N 1
ATOM 883 C CA . ILE A 1 125 ? -0.998 0.650 0.440 1.00 98.56 125 ILE A CA 1
ATOM 884 C C . ILE A 1 125 ? -1.879 0.644 -0.813 1.00 98.56 125 ILE A C 1
ATOM 886 O O . ILE A 1 125 ? -1.378 0.826 -1.918 1.00 98.56 125 ILE A O 1
ATOM 890 N N . PRO A 1 126 ? -3.205 0.441 -0.719 1.00 98.06 126 PRO A N 1
ATOM 891 C CA . PRO A 1 126 ? -4.067 0.441 -1.904 1.00 98.06 126 PRO A CA 1
ATOM 892 C C . PRO A 1 126 ? -4.128 1.796 -2.626 1.00 98.06 126 PRO A C 1
ATOM 894 O O . PRO A 1 126 ? -4.523 1.852 -3.788 1.00 98.06 126 PRO A O 1
ATOM 897 N N . GLY A 1 127 ? -3.742 2.875 -1.948 1.00 96.44 127 GLY A N 1
ATOM 898 C CA . GLY A 1 127 ? -3.614 4.219 -2.489 1.00 96.44 127 GLY A CA 1
ATOM 899 C C . GLY A 1 127 ? -3.552 5.253 -1.369 1.00 96.44 127 GLY A C 1
ATOM 900 O O . GLY A 1 127 ? -3.726 4.926 -0.194 1.00 96.44 127 GLY A O 1
ATOM 901 N N . GLY A 1 128 ? -3.347 6.513 -1.729 1.00 95.75 128 GLY A N 1
ATOM 902 C CA . GLY A 1 128 ? -3.269 7.592 -0.752 1.00 95.75 128 GLY A CA 1
ATOM 903 C C . GLY A 1 128 ? -2.322 8.701 -1.170 1.00 95.75 128 GLY A C 1
ATOM 904 O O . GLY A 1 128 ? -1.821 8.716 -2.296 1.00 95.75 128 GLY A O 1
ATOM 905 N N . ASN A 1 129 ? -2.116 9.627 -0.247 1.00 96.88 129 ASN A N 1
ATOM 906 C CA . ASN A 1 129 ? -1.117 10.677 -0.322 1.00 96.88 129 ASN A CA 1
ATOM 907 C C . ASN A 1 129 ? -0.259 10.582 0.942 1.00 96.88 129 ASN A C 1
ATOM 909 O O . ASN A 1 129 ? -0.815 10.623 2.037 1.00 96.88 129 ASN A O 1
ATOM 913 N N . ASP A 1 130 ? 1.057 10.447 0.805 1.00 97.31 130 ASP A N 1
ATOM 914 C CA . ASP A 1 130 ? 1.971 10.473 1.957 1.00 97.31 130 ASP A CA 1
ATOM 915 C C . ASP A 1 130 ? 1.657 9.380 3.008 1.00 97.31 130 ASP A C 1
ATOM 917 O O . ASP A 1 130 ? 1.482 9.645 4.199 1.00 97.31 130 ASP A O 1
ATOM 921 N N . VAL A 1 131 ? 1.480 8.130 2.560 1.00 98.19 131 VAL A N 1
ATOM 922 C CA . VAL A 1 131 ? 1.341 6.961 3.447 1.00 98.19 131 VAL A CA 1
ATOM 923 C C . VAL A 1 131 ? 2.683 6.248 3.568 1.00 98.19 131 VAL A C 1
ATOM 925 O O . VAL A 1 131 ? 3.229 5.804 2.566 1.00 98.19 131 VAL A O 1
ATOM 928 N N . GLU A 1 132 ? 3.182 6.078 4.787 1.00 98.31 132 GLU A N 1
ATOM 929 C CA . GLU A 1 132 ? 4.439 5.401 5.101 1.00 98.31 132 GLU A CA 1
ATOM 930 C C . GLU A 1 132 ? 4.187 4.132 5.930 1.00 98.31 132 GLU A C 1
ATOM 932 O O . GLU A 1 132 ? 3.523 4.178 6.970 1.00 98.31 132 GLU A O 1
ATOM 937 N N . VAL A 1 133 ? 4.728 2.993 5.495 1.00 98.62 133 VAL A N 1
ATOM 938 C CA . VAL A 1 133 ? 4.611 1.704 6.191 1.00 98.62 133 VAL A CA 1
ATOM 939 C C . VAL A 1 133 ? 5.985 1.055 6.342 1.00 98.62 133 VAL A C 1
ATOM 941 O O . VAL A 1 133 ? 6.680 0.828 5.355 1.00 98.62 133 VAL A O 1
ATOM 944 N N . SER A 1 134 ? 6.346 0.726 7.581 1.00 98.56 134 SER A N 1
ATOM 945 C CA . SER A 1 134 ? 7.582 0.028 7.959 1.00 98.56 134 SER A CA 1
ATOM 946 C C . SER A 1 134 ? 7.377 -1.103 8.973 1.00 98.56 134 SER A C 1
ATOM 948 O O . SER A 1 134 ? 8.337 -1.596 9.555 1.00 98.56 134 SER A O 1
ATOM 950 N N . GLY A 1 135 ? 6.126 -1.521 9.192 1.00 98.06 135 GLY A N 1
ATOM 951 C CA . GLY A 1 135 ? 5.789 -2.728 9.948 1.00 98.06 135 GLY A CA 1
ATOM 952 C C . GLY A 1 135 ? 5.292 -3.840 9.031 1.00 98.06 135 GLY A C 1
ATOM 953 O O . GLY A 1 135 ? 4.540 -3.573 8.089 1.00 98.06 135 GLY A O 1
ATOM 954 N N . ASP A 1 136 ? 5.675 -5.081 9.319 1.00 98.62 136 ASP A N 1
ATOM 955 C CA . ASP A 1 136 ? 5.299 -6.257 8.530 1.00 98.62 136 ASP A CA 1
ATOM 956 C C . ASP A 1 136 ? 3.781 -6.493 8.553 1.00 98.62 136 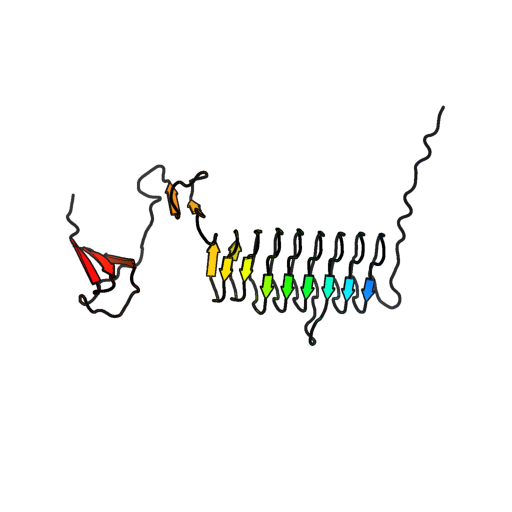ASP A C 1
ATOM 958 O O . ASP A 1 136 ? 3.094 -6.154 9.521 1.00 98.62 136 ASP A O 1
ATOM 962 N N . TYR A 1 137 ? 3.243 -7.132 7.512 1.00 98.25 137 TYR A N 1
ATOM 963 C CA . TYR A 1 137 ? 1.833 -7.554 7.443 1.00 98.25 137 TYR A CA 1
ATOM 964 C C . TYR A 1 137 ? 0.821 -6.420 7.685 1.00 98.25 137 TYR A C 1
ATOM 966 O O . TYR A 1 137 ? -0.230 -6.629 8.304 1.00 98.25 137 TYR A O 1
ATOM 974 N N . SER A 1 138 ? 1.136 -5.208 7.230 1.00 98.38 138 SER A N 1
ATOM 975 C CA . SER A 1 138 ? 0.331 -4.018 7.500 1.00 98.38 138 SER A CA 1
ATOM 976 C C . SER A 1 138 ? -0.465 -3.553 6.282 1.00 98.38 138 SER A C 1
ATOM 978 O O . SER A 1 138 ? -0.058 -3.710 5.135 1.00 98.38 138 SER A O 1
ATOM 980 N N . PHE A 1 139 ? -1.626 -2.951 6.525 1.00 98.12 139 PHE A N 1
ATOM 981 C CA . PHE A 1 139 ? -2.516 -2.428 5.492 1.00 98.12 139 PHE A CA 1
ATOM 982 C C . PHE A 1 139 ? -2.870 -0.978 5.813 1.00 98.12 139 PHE A C 1
ATOM 984 O O . PHE A 1 139 ? -3.568 -0.714 6.795 1.00 98.12 139 PHE A O 1
ATOM 991 N N . ALA A 1 140 ? -2.391 -0.033 5.005 1.00 96.94 140 ALA A N 1
ATOM 992 C CA . ALA A 1 140 ? -2.533 1.387 5.302 1.00 96.94 140 ALA A CA 1
ATOM 993 C C . ALA A 1 140 ? -3.002 2.200 4.100 1.00 96.94 140 ALA A C 1
ATOM 995 O O . ALA A 1 140 ? -2.503 2.024 2.999 1.00 96.94 140 ALA A O 1
ATOM 996 N N . PHE A 1 141 ? -3.940 3.126 4.294 1.00 96.19 141 PHE A N 1
ATOM 997 C CA . PHE A 1 141 ? -4.306 4.083 3.246 1.00 96.19 141 PHE A CA 1
ATOM 998 C C . PHE A 1 141 ? -4.825 5.400 3.815 1.00 96.19 141 PHE A C 1
ATOM 1000 O O . PHE A 1 141 ? -5.283 5.475 4.958 1.00 96.19 141 PHE A O 1
ATOM 1007 N N . GLY A 1 142 ? -4.810 6.447 2.991 1.00 93.50 142 GLY A N 1
ATOM 1008 C CA . GLY A 1 142 ? -5.357 7.754 3.346 1.00 93.50 142 GLY A CA 1
ATOM 1009 C C . GLY A 1 142 ? -4.403 8.892 3.015 1.00 93.50 142 GLY A C 1
ATOM 1010 O O . GLY A 1 142 ? -3.786 8.885 1.958 1.00 93.50 142 GLY A O 1
ATOM 1011 N N . ASN A 1 143 ? -4.344 9.886 3.900 1.00 93.56 143 ASN A N 1
ATOM 1012 C CA . ASN A 1 143 ? -3.480 11.056 3.779 1.00 93.56 143 ASN A CA 1
ATOM 1013 C C . ASN A 1 143 ? -2.614 11.174 5.043 1.00 93.56 143 ASN A C 1
ATOM 1015 O O . ASN A 1 143 ? -3.188 11.215 6.139 1.00 93.56 143 ASN A O 1
ATOM 1019 N N . GLY A 1 144 ? -1.287 11.181 4.895 1.00 94.19 144 GLY A N 1
ATOM 1020 C CA . GLY A 1 144 ? -0.332 11.397 5.986 1.00 94.19 144 GLY A CA 1
ATOM 1021 C C . GLY A 1 144 ? -0.287 10.272 7.023 1.00 94.19 144 GLY A C 1
ATOM 1022 O O . GLY A 1 144 ? -0.178 10.553 8.216 1.00 94.19 144 GLY A O 1
ATOM 1023 N N . VAL A 1 145 ? -0.486 9.012 6.626 1.00 95.88 145 VAL A N 1
ATOM 1024 C CA . VAL A 1 145 ? -0.579 7.865 7.555 1.00 95.88 145 VAL A CA 1
ATOM 1025 C C . VAL A 1 145 ? 0.789 7.222 7.734 1.00 95.88 145 VAL A C 1
ATOM 1027 O O . VAL A 1 145 ? 1.380 6.806 6.752 1.00 95.88 145 VAL A O 1
ATOM 1030 N N . THR A 1 146 ? 1.246 7.044 8.975 1.00 96.56 146 THR A N 1
ATOM 1031 C CA . THR A 1 146 ? 2.499 6.330 9.280 1.00 96.56 146 THR A CA 1
ATOM 1032 C C . THR A 1 146 ? 2.219 5.079 10.111 1.00 96.56 146 THR A C 1
ATOM 1034 O O . THR A 1 146 ? 1.574 5.157 11.159 1.00 96.56 146 THR A O 1
ATOM 1037 N N . VAL A 1 147 ? 2.730 3.930 9.670 1.00 97.25 147 VAL A N 1
ATOM 1038 C CA . VAL A 1 147 ? 2.636 2.636 10.358 1.00 97.25 147 VAL A CA 1
ATOM 1039 C C . VAL A 1 147 ? 4.032 2.072 10.581 1.00 97.25 147 VAL A C 1
ATOM 1041 O O . VAL A 1 147 ? 4.718 1.752 9.621 1.00 97.25 147 VAL A O 1
ATOM 1044 N N . THR A 1 148 ? 4.440 1.909 11.840 1.00 97.19 148 THR A N 1
ATOM 1045 C CA . THR A 1 148 ? 5.789 1.418 12.199 1.00 97.19 148 THR A CA 1
ATOM 1046 C C . THR A 1 148 ? 5.786 0.104 12.979 1.00 97.19 148 THR A C 1
ATOM 1048 O O . THR A 1 148 ? 6.836 -0.343 13.423 1.00 97.19 148 THR A O 1
ATOM 1051 N N . ALA A 1 149 ? 4.612 -0.457 13.266 1.00 95.19 149 ALA A N 1
ATOM 1052 C CA . ALA A 1 149 ? 4.470 -1.715 13.992 1.00 95.19 149 ALA A CA 1
ATOM 1053 C C . ALA A 1 149 ?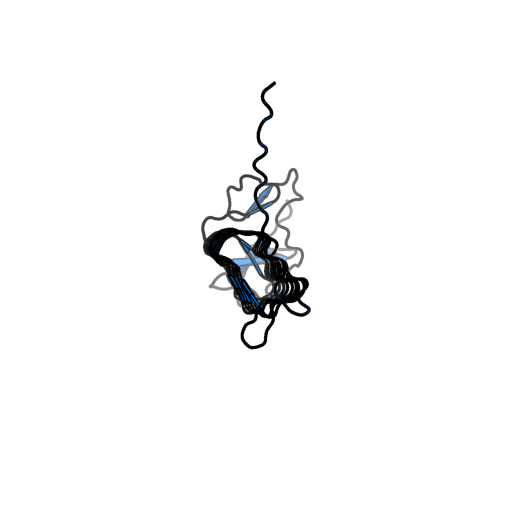 3.844 -2.763 13.077 1.00 95.19 149 ALA A C 1
ATOM 1055 O O . ALA A 1 149 ? 3.079 -2.412 12.178 1.00 95.19 149 ALA A O 1
ATOM 1056 N N . ASP A 1 150 ? 4.146 -4.030 13.334 1.00 96.81 150 ASP A N 1
ATOM 1057 C CA . ASP A 1 150 ? 3.637 -5.136 12.530 1.00 96.81 150 ASP A CA 1
ATOM 1058 C C . ASP A 1 150 ? 2.148 -5.388 12.786 1.00 96.81 150 ASP A C 1
ATOM 1060 O O . ASP A 1 150 ? 1.632 -5.158 13.886 1.00 96.81 150 ASP A O 1
ATOM 1064 N N . ASN A 1 151 ? 1.480 -5.997 11.808 1.00 95.12 151 ASN A N 1
ATOM 1065 C CA . ASN A 1 151 ? 0.086 -6.438 11.876 1.00 95.12 151 ASN A CA 1
ATOM 1066 C C . ASN A 1 151 ? -0.907 -5.285 12.097 1.00 95.12 151 ASN A C 1
ATOM 1068 O O . ASN A 1 151 ? -1.902 -5.434 12.815 1.00 95.12 151 ASN A O 1
ATOM 1072 N N . ILE A 1 152 ? -0.643 -4.123 11.497 1.00 96.31 152 ILE A N 1
ATOM 1073 C CA . ILE A 1 152 ? -1.472 -2.930 11.668 1.00 96.31 152 ILE A CA 1
ATOM 1074 C C . ILE A 1 152 ? -2.349 -2.693 10.442 1.00 96.31 152 ILE A C 1
ATOM 1076 O O . ILE A 1 152 ? -1.874 -2.629 9.313 1.00 96.31 152 ILE A O 1
ATOM 1080 N N . ALA A 1 153 ? -3.641 -2.470 10.679 1.00 95.12 153 ALA A N 1
ATOM 1081 C CA . ALA A 1 153 ? -4.536 -1.857 9.704 1.00 95.12 153 ALA A CA 1
ATOM 1082 C C . ALA A 1 153 ? -4.786 -0.395 10.108 1.00 95.12 153 ALA A C 1
ATOM 1084 O O . ALA A 1 153 ? -5.412 -0.147 11.141 1.00 95.12 153 ALA A O 1
ATOM 1085 N N . ALA A 1 154 ? -4.287 0.563 9.324 1.00 92.12 154 ALA A N 1
ATOM 1086 C CA . ALA A 1 154 ? -4.383 1.992 9.629 1.00 92.12 154 ALA A CA 1
ATOM 1087 C C . ALA A 1 154 ? -5.050 2.774 8.495 1.00 92.12 154 ALA A C 1
ATOM 1089 O O . ALA A 1 154 ? -4.726 2.620 7.322 1.00 92.12 154 ALA A O 1
ATOM 1090 N N . PHE A 1 155 ? -5.973 3.662 8.847 1.00 90.06 155 PHE A N 1
ATOM 1091 C CA . PHE A 1 155 ? -6.757 4.414 7.872 1.00 90.06 155 PHE A CA 1
ATOM 1092 C C . PHE A 1 155 ? -6.827 5.877 8.289 1.00 90.06 155 PHE A C 1
ATOM 1094 O O . PHE A 1 155 ? -7.340 6.147 9.370 1.00 90.06 155 PHE A O 1
ATOM 1101 N N . PHE A 1 156 ? -6.397 6.788 7.405 1.00 83.38 156 PHE A N 1
ATOM 1102 C CA . PHE A 1 156 ? -6.463 8.255 7.542 1.00 83.38 156 PHE A CA 1
ATOM 1103 C C . PHE A 1 156 ? -5.773 8.854 8.793 1.00 83.38 156 PHE A C 1
ATOM 1105 O O . PHE A 1 156 ? -6.092 8.505 9.925 1.00 83.38 156 PHE A O 1
ATOM 1112 N N . ASN A 1 157 ? -4.906 9.861 8.632 1.00 71.50 157 ASN A N 1
ATOM 1113 C CA . ASN A 1 157 ? -4.359 10.612 9.766 1.00 71.50 157 ASN A CA 1
ATOM 1114 C C . ASN A 1 157 ? -5.128 11.934 9.929 1.00 71.50 157 ASN A C 1
ATOM 1116 O O . ASN A 1 157 ? -4.842 12.915 9.252 1.00 71.50 157 ASN A O 1
ATOM 1120 N N . SER A 1 158 ? -6.127 11.942 10.823 1.00 66.25 158 SER A N 1
ATOM 1121 C CA . SER A 1 158 ? -7.086 13.038 11.089 1.00 66.25 158 SER A CA 1
ATOM 1122 C C . SER A 1 158 ? -8.304 13.117 10.155 1.00 66.25 158 SER A C 1
ATOM 1124 O O . SER A 1 158 ? -8.208 13.043 8.934 1.00 66.25 158 SER A O 1
ATOM 1126 N N . GLY A 1 159 ? -9.492 13.286 10.750 1.00 72.19 159 GLY A N 1
ATOM 1127 C CA . GLY A 1 159 ? -10.752 13.587 10.051 1.00 72.19 159 GLY A CA 1
ATOM 1128 C C . GLY A 1 159 ? -11.359 12.463 9.199 1.00 72.19 159 GLY A C 1
ATOM 1129 O O . GLY A 1 159 ? -12.513 12.582 8.783 1.00 72.19 159 GLY A O 1
ATOM 1130 N N . GLY A 1 160 ? -10.620 11.378 8.959 1.00 80.38 160 GLY A N 1
ATOM 1131 C CA . GLY A 1 160 ? -11.104 10.200 8.250 1.00 80.38 160 GLY A CA 1
ATOM 1132 C C . GLY A 1 160 ? -12.194 9.446 9.005 1.00 80.38 160 GLY A C 1
ATOM 1133 O O . GLY A 1 160 ? -12.308 9.514 10.231 1.00 80.38 160 GLY A O 1
ATOM 1134 N N . LYS A 1 161 ? -13.017 8.726 8.246 1.00 82.12 161 LYS A N 1
ATOM 1135 C CA . LYS A 1 161 ? -14.150 7.971 8.772 1.00 82.12 161 LYS A CA 1
ATOM 1136 C C . LYS A 1 161 ? -14.226 6.608 8.106 1.00 82.12 161 LYS A C 1
ATOM 1138 O O . LYS A 1 161 ? -14.137 6.508 6.885 1.00 82.12 161 LYS A O 1
ATOM 1143 N N . VAL A 1 162 ? -14.426 5.575 8.912 1.00 86.12 162 VAL A N 1
ATOM 1144 C CA . VAL A 1 162 ? -14.601 4.192 8.473 1.00 86.12 162 VAL A CA 1
ATOM 1145 C C . VAL A 1 162 ? -16.077 3.837 8.591 1.00 86.12 162 VAL A C 1
ATOM 1147 O O . VAL A 1 162 ? -16.633 3.824 9.688 1.00 86.12 162 VAL A O 1
ATOM 1150 N N . GLY A 1 163 ? -16.711 3.562 7.453 1.00 79.62 163 GLY A N 1
ATOM 1151 C CA . GLY A 1 163 ? -18.092 3.097 7.389 1.00 79.62 163 GLY A CA 1
ATOM 1152 C C . GLY A 1 163 ? -18.168 1.590 7.163 1.00 79.62 163 GLY A C 1
ATOM 1153 O O . GLY A 1 163 ? -17.592 1.082 6.203 1.00 79.62 163 GLY A O 1
ATOM 1154 N N . ILE A 1 164 ? -18.919 0.876 8.002 1.00 83.69 164 ILE A N 1
ATOM 1155 C CA . ILE A 1 164 ? -19.280 -0.533 7.789 1.00 83.69 164 ILE A CA 1
ATOM 1156 C C . ILE A 1 164 ? -20.773 -0.567 7.491 1.00 83.69 164 ILE A C 1
ATOM 1158 O O . ILE A 1 164 ? -21.589 -0.225 8.346 1.00 83.69 164 ILE A O 1
ATOM 1162 N N . ASN A 1 165 ? -21.120 -0.926 6.250 1.00 78.62 165 ASN A N 1
ATOM 1163 C CA . ASN A 1 165 ? -22.485 -0.798 5.725 1.00 78.62 165 ASN A CA 1
ATOM 1164 C C . ASN A 1 165 ? -23.034 0.654 5.798 1.00 78.62 165 ASN A C 1
ATOM 1166 O O . ASN A 1 165 ? -24.239 0.893 5.846 1.00 78.62 165 ASN A O 1
ATOM 1170 N N . ALA A 1 166 ? -22.128 1.638 5.799 1.00 78.19 166 ALA A N 1
ATOM 1171 C CA . ALA A 1 166 ? -22.423 3.066 5.861 1.00 78.19 166 ALA A CA 1
ATOM 1172 C C . ALA A 1 166 ? -21.573 3.816 4.811 1.00 78.19 166 ALA A C 1
ATOM 1174 O O . ALA A 1 166 ? -20.443 4.194 5.106 1.00 78.19 166 ALA A O 1
ATOM 1175 N N . PRO A 1 167 ? -22.068 4.042 3.575 1.00 83.56 167 PRO A N 1
ATOM 1176 C CA . PRO A 1 167 ? -21.283 4.661 2.493 1.00 83.56 167 PRO A CA 1
ATOM 1177 C C . PRO A 1 167 ? -21.025 6.167 2.688 1.00 83.56 167 PRO A C 1
ATOM 1179 O O . PRO A 1 167 ? -20.320 6.791 1.900 1.00 83.56 167 PRO A O 1
ATOM 1182 N N . SER A 1 168 ? -21.616 6.782 3.712 1.00 82.38 168 SER A N 1
ATOM 1183 C CA . SER A 1 168 ? -21.429 8.194 4.066 1.00 82.38 168 SER A CA 1
ATOM 1184 C C . SER A 1 168 ? -21.341 8.327 5.587 1.00 82.38 168 SER A C 1
ATOM 1186 O O . SER A 1 168 ? -22.283 8.810 6.218 1.00 82.38 168 SER A O 1
ATOM 1188 N N . PRO A 1 169 ? -20.249 7.834 6.193 1.00 84.50 169 PRO A N 1
ATOM 1189 C CA . PRO A 1 169 ? -20.121 7.776 7.640 1.00 84.50 169 PRO A CA 1
ATOM 1190 C C . PRO A 1 169 ? -20.142 9.183 8.254 1.00 84.50 169 PRO A C 1
ATOM 1192 O O . PRO A 1 169 ? -19.546 10.143 7.750 1.00 84.50 169 PRO A O 1
ATOM 1195 N N . THR A 1 170 ? -20.833 9.318 9.380 1.00 80.50 170 THR A N 1
ATOM 1196 C CA . THR A 1 170 ? -20.966 10.578 10.123 1.00 80.50 170 THR A CA 1
ATOM 1197 C C . THR A 1 170 ? -20.021 10.651 11.320 1.00 80.50 170 THR A C 1
ATOM 1199 O O . THR A 1 170 ? -19.628 11.758 11.696 1.00 80.50 170 THR A O 1
ATOM 1202 N N . ALA A 1 171 ? -19.539 9.507 11.807 1.00 77.62 171 ALA A N 1
ATOM 1203 C CA . ALA A 1 171 ? -18.535 9.369 12.864 1.00 77.62 171 ALA A CA 1
ATOM 1204 C C . ALA A 1 171 ? -17.233 8.711 12.356 1.00 77.62 171 ALA A C 1
ATOM 1206 O O . ALA A 1 171 ? -17.213 8.146 11.266 1.00 77.62 171 ALA A O 1
ATOM 1207 N N . CYS A 1 172 ? -16.146 8.777 13.141 1.00 81.12 172 CYS A N 1
ATOM 1208 C CA . CYS A 1 172 ? -14.854 8.164 12.782 1.00 81.12 172 CYS A CA 1
ATOM 1209 C C . CYS A 1 172 ? -14.955 6.645 12.563 1.00 81.12 172 CYS A C 1
ATOM 1211 O O . CYS A 1 172 ? -14.304 6.115 11.670 1.00 81.12 172 CYS A O 1
ATOM 1213 N N . LEU A 1 173 ? -15.799 5.963 13.340 1.00 85.38 173 LEU A N 1
ATOM 1214 C CA . LEU A 1 173 ? -16.269 4.608 13.063 1.00 85.38 173 LEU A CA 1
ATOM 1215 C C . LEU A 1 173 ? -17.797 4.641 13.066 1.00 85.38 173 LEU A C 1
ATOM 1217 O O . LEU A 1 173 ? -18.401 4.954 14.091 1.00 85.38 173 LEU A O 1
ATOM 1221 N N . ASP A 1 174 ? -18.403 4.346 11.920 1.00 73.69 174 ASP A N 1
ATOM 1222 C CA . ASP A 1 174 ? -19.851 4.343 11.724 1.00 73.69 174 ASP A CA 1
ATOM 1223 C C . ASP A 1 174 ? -20.292 2.945 11.277 1.00 73.69 174 ASP A C 1
ATOM 1225 O O . ASP A 1 174 ? -19.899 2.461 10.211 1.00 73.69 174 ASP A O 1
ATOM 1229 N N . VAL A 1 175 ? -21.064 2.270 12.128 1.00 80.31 175 VAL A N 1
ATOM 1230 C CA . VAL A 1 175 ? -21.574 0.920 11.872 1.00 80.31 175 VAL A CA 1
ATOM 1231 C C . VAL A 1 175 ? -23.094 0.994 11.830 1.00 80.31 175 VAL A C 1
ATOM 1233 O O . VAL A 1 175 ? -23.728 1.282 12.846 1.00 80.31 175 VAL A O 1
ATOM 1236 N N . ASN A 1 176 ? -23.673 0.727 10.658 1.00 73.62 176 ASN A N 1
ATOM 1237 C CA . ASN A 1 176 ? -25.116 0.791 10.445 1.00 73.62 176 ASN A CA 1
ATOM 1238 C C . ASN A 1 176 ? -25.713 -0.610 10.235 1.00 73.62 176 ASN A C 1
ATOM 1240 O O . ASN A 1 176 ? -25.328 -1.332 9.312 1.00 73.62 176 ASN A O 1
ATOM 1244 N N . GLY A 1 177 ? -26.686 -0.968 11.072 1.00 71.06 177 GLY A N 1
ATOM 1245 C CA . GLY A 1 177 ? -27.402 -2.241 11.030 1.00 71.06 177 GLY A CA 1
ATOM 1246 C C . GLY A 1 177 ? -28.885 -2.062 10.759 1.00 71.06 177 GLY A C 1
ATOM 1247 O O . GLY A 1 177 ? -29.511 -1.162 11.313 1.00 71.06 177 GLY A O 1
ATOM 1248 N N . ALA A 1 178 ? -29.478 -2.953 9.961 1.00 70.06 178 ALA A N 1
ATOM 1249 C CA . ALA A 1 178 ? -30.929 -2.944 9.744 1.00 70.06 178 ALA A CA 1
ATOM 1250 C C . ALA A 1 178 ? -31.704 -3.384 11.003 1.00 70.06 178 ALA A C 1
ATOM 1252 O O . ALA A 1 178 ? -32.860 -3.009 11.179 1.00 70.06 178 ALA A O 1
ATOM 1253 N N . ASN A 1 179 ? -31.058 -4.172 11.873 1.00 66.81 179 ASN A N 1
ATOM 1254 C CA . ASN A 1 179 ? -31.581 -4.708 13.130 1.00 66.81 179 ASN A CA 1
ATOM 1255 C C . ASN A 1 179 ? -30.470 -4.699 14.205 1.00 66.81 179 ASN A C 1
ATOM 1257 O O . ASN A 1 179 ? -29.299 -4.497 13.892 1.00 66.81 179 ASN A O 1
ATOM 1261 N N . GLY A 1 180 ? -30.799 -4.969 15.474 1.00 60.31 180 GLY A N 1
ATOM 1262 C CA . GLY A 1 180 ? -29.871 -4.872 16.620 1.00 60.31 180 GLY A CA 1
ATOM 1263 C C . GLY A 1 180 ? -28.655 -5.821 16.652 1.00 60.31 180 GLY A C 1
ATOM 1264 O O . GLY A 1 180 ? -28.025 -5.931 17.700 1.00 60.31 180 GLY A O 1
ATOM 1265 N N . TYR A 1 181 ? -28.317 -6.515 15.559 1.00 60.75 181 TYR A N 1
ATOM 1266 C CA . TYR A 1 181 ? -27.253 -7.529 15.506 1.00 60.75 181 TYR A CA 1
ATOM 1267 C C . TYR A 1 181 ? -26.015 -7.143 14.671 1.00 60.75 181 TYR A C 1
ATOM 1269 O O . TYR A 1 181 ? -25.038 -7.888 14.705 1.00 60.75 181 TYR A O 1
ATOM 1277 N N . ASP A 1 182 ? -25.986 -5.964 14.038 1.00 63.03 182 ASP A N 1
ATOM 1278 C CA . ASP A 1 182 ? -24.805 -5.426 13.329 1.00 63.03 182 ASP A CA 1
ATOM 1279 C C . ASP A 1 182 ? -24.077 -4.340 14.153 1.00 63.03 182 ASP A C 1
ATOM 1281 O O . ASP A 1 182 ? -23.576 -3.361 13.613 1.00 63.03 182 ASP A O 1
ATOM 1285 N N . GLN A 1 183 ? -24.061 -4.458 15.484 1.00 74.50 183 GLN A N 1
ATOM 1286 C CA . GLN A 1 183 ? -23.389 -3.497 16.371 1.00 74.50 183 GLN A CA 1
ATOM 1287 C C . GLN A 1 183 ? -21.929 -3.879 16.660 1.00 74.50 183 GLN A C 1
ATOM 1289 O O . GLN A 1 183 ? -21.494 -5.010 16.429 1.00 74.50 183 GLN A O 1
ATOM 1294 N N . VAL A 1 184 ? -21.175 -2.943 17.246 1.00 82.31 184 VAL A N 1
ATOM 1295 C CA . VAL A 1 184 ? -19.844 -3.216 17.809 1.00 82.31 184 VAL A CA 1
ATOM 1296 C C . VAL A 1 184 ? -19.967 -4.289 18.896 1.00 82.31 184 VAL A C 1
ATOM 1298 O O . VAL A 1 184 ? -20.610 -4.081 19.923 1.00 82.31 184 VAL A O 1
ATOM 1301 N N . ARG A 1 185 ? -19.342 -5.452 18.679 1.00 82.69 185 ARG A N 1
ATOM 1302 C CA . ARG A 1 185 ? -19.398 -6.595 19.601 1.00 82.69 185 ARG A CA 1
ATOM 1303 C C . ARG A 1 185 ? -18.035 -6.885 20.221 1.00 82.69 185 ARG A C 1
ATOM 1305 O O . ARG A 1 185 ? -17.098 -7.253 19.521 1.00 82.69 185 ARG A O 1
ATOM 1312 N N . MET A 1 186 ? -17.977 -6.876 21.552 1.00 84.06 186 MET A N 1
ATOM 1313 C CA . MET A 1 186 ? -16.822 -7.335 22.331 1.00 84.06 186 MET A CA 1
ATOM 1314 C C . MET A 1 186 ? -17.071 -8.764 22.819 1.00 84.06 186 MET A C 1
ATOM 1316 O O . MET A 1 186 ? -17.893 -8.978 23.703 1.00 84.06 186 MET A O 1
ATOM 1320 N N . ARG A 1 187 ? -16.427 -9.772 22.221 1.00 83.06 187 ARG A N 1
ATOM 1321 C CA . ARG A 1 187 ? -16.751 -11.185 22.518 1.00 83.06 187 ARG A CA 1
ATOM 1322 C C . ARG A 1 187 ? -16.152 -11.701 23.824 1.00 83.06 187 ARG A C 1
ATOM 1324 O O . ARG A 1 187 ? -16.782 -12.523 24.481 1.00 83.06 187 ARG A O 1
ATOM 1331 N N . THR A 1 188 ? -14.960 -11.237 24.172 1.00 87.12 188 THR A N 1
ATOM 1332 C CA . THR A 1 188 ? -14.244 -11.675 25.370 1.00 87.12 188 THR A CA 1
ATOM 1333 C C . THR A 1 188 ? -14.570 -10.733 26.521 1.00 87.12 188 THR A C 1
ATOM 1335 O O . THR A 1 188 ? -14.335 -9.531 26.414 1.00 87.12 188 THR A O 1
ATOM 1338 N N . SER A 1 189 ? -15.123 -11.272 27.608 1.00 92.00 189 SER A N 1
ATOM 1339 C CA . SER A 1 189 ? -15.356 -10.525 28.845 1.00 92.00 189 SER A CA 1
ATOM 1340 C C . SER A 1 189 ? -14.057 -10.369 29.634 1.00 92.00 189 SER A C 1
ATOM 1342 O O . SER A 1 189 ? -13.252 -11.299 29.691 1.00 92.00 189 SER A O 1
ATOM 1344 N N . PHE A 1 190 ? -13.899 -9.238 30.312 1.00 95.44 190 PHE A N 1
ATOM 1345 C CA . PHE A 1 190 ? -12.810 -8.998 31.254 1.00 95.44 190 PHE A CA 1
ATOM 1346 C C . PHE A 1 190 ? -13.369 -8.268 32.475 1.00 95.44 190 PHE A C 1
ATOM 1348 O O . PHE A 1 190 ? -13.998 -7.219 32.340 1.00 95.44 190 PHE A O 1
ATOM 1355 N N . THR A 1 191 ? -13.133 -8.830 33.661 1.00 97.31 191 THR A N 1
ATOM 1356 C CA . THR A 1 191 ? -13.486 -8.214 34.943 1.00 97.31 191 THR A CA 1
ATOM 1357 C C . THR A 1 191 ? -12.207 -7.690 35.590 1.00 97.31 191 THR A C 1
ATOM 1359 O O . THR A 1 191 ? -11.416 -8.500 36.078 1.00 97.31 191 THR A O 1
ATOM 1362 N N . PRO A 1 192 ? -11.995 -6.363 35.641 1.00 97.12 192 PRO A N 1
ATOM 1363 C CA . PRO A 1 192 ? -10.895 -5.788 36.401 1.00 97.12 192 PRO A CA 1
ATOM 1364 C C . PRO A 1 192 ? -10.974 -6.213 37.869 1.00 97.12 192 PRO A C 1
ATOM 1366 O O . PRO A 1 192 ? -12.022 -6.071 38.506 1.00 97.12 192 PRO A O 1
ATOM 1369 N N . ALA A 1 193 ? -9.863 -6.690 38.429 1.00 96.44 193 ALA A N 1
ATOM 1370 C CA . ALA A 1 193 ? -9.819 -7.181 39.805 1.00 96.44 193 ALA A CA 1
ATOM 1371 C C . ALA A 1 193 ? -10.129 -6.076 40.832 1.00 96.44 193 ALA A C 1
ATOM 1373 O O . ALA A 1 193 ? -10.689 -6.334 41.897 1.00 96.44 193 ALA A O 1
ATOM 1374 N N . ASN A 1 194 ? -9.747 -4.835 40.524 1.00 96.12 194 ASN A N 1
ATOM 1375 C CA . ASN A 1 194 ? -10.025 -3.635 41.310 1.00 96.12 194 ASN A CA 1
ATOM 1376 C C . ASN A 1 194 ? -9.765 -2.372 40.462 1.00 96.12 194 ASN A C 1
ATOM 1378 O O . ASN A 1 194 ? -9.366 -2.454 39.300 1.00 96.12 194 ASN A O 1
ATOM 1382 N N . SER A 1 195 ? -9.962 -1.180 41.037 1.00 96.00 195 SER A N 1
ATOM 1383 C CA . SER A 1 195 ? -9.738 0.088 40.325 1.00 96.00 195 SER A CA 1
ATOM 1384 C C . SER A 1 195 ? -8.293 0.288 39.852 1.00 96.00 195 SER A C 1
ATOM 1386 O O . SER A 1 195 ? -8.078 1.019 38.891 1.00 96.00 195 SER A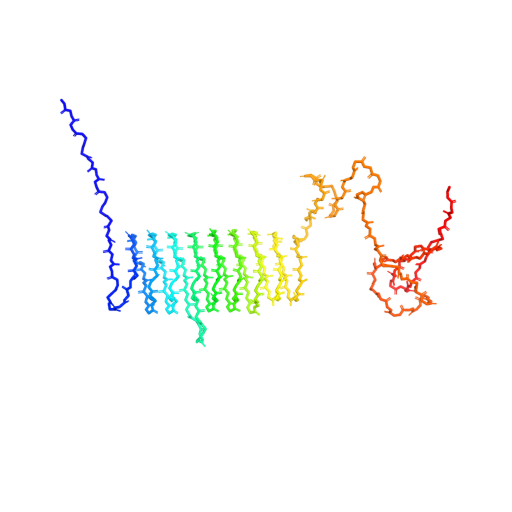 O 1
ATOM 1388 N N . ALA A 1 196 ? -7.311 -0.340 40.497 1.00 95.88 196 ALA A N 1
ATOM 1389 C CA . ALA A 1 196 ? -5.891 -0.225 40.181 1.00 95.88 196 ALA A CA 1
ATOM 1390 C C . ALA A 1 196 ? -5.353 -1.379 39.311 1.00 95.88 196 ALA A C 1
ATOM 1392 O O . ALA A 1 196 ? -4.153 -1.407 39.056 1.00 95.88 196 ALA A O 1
ATOM 1393 N N . ASP A 1 197 ? -6.202 -2.303 38.839 1.00 96.19 197 ASP A N 1
ATOM 1394 C CA . ASP A 1 197 ? -5.786 -3.406 37.957 1.00 96.19 197 ASP A CA 1
ATOM 1395 C C . ASP A 1 197 ? -4.996 -2.866 36.754 1.00 96.19 197 ASP A C 1
ATOM 1397 O O . ASP A 1 197 ? -5.484 -1.988 36.037 1.00 96.19 197 ASP A O 1
ATOM 1401 N N . ALA A 1 198 ? -3.764 -3.346 36.578 1.00 94.88 198 ALA A N 1
ATOM 1402 C CA . ALA A 1 198 ? -2.809 -2.833 35.600 1.00 94.88 198 ALA A CA 1
ATOM 1403 C C . ALA A 1 198 ? -3.123 -3.257 34.158 1.00 94.88 198 ALA A C 1
ATOM 1405 O O . ALA A 1 198 ? -2.593 -2.651 33.233 1.00 94.88 198 ALA A O 1
ATOM 1406 N N . ASN A 1 199 ? -3.985 -4.258 33.957 1.00 94.19 199 ASN A N 1
ATOM 1407 C CA . ASN A 1 199 ? -4.371 -4.685 32.618 1.00 94.19 199 ASN A CA 1
ATOM 1408 C C . ASN A 1 199 ? -5.280 -3.635 31.960 1.00 94.19 199 ASN A C 1
ATOM 1410 O O . ASN A 1 199 ? -6.219 -3.136 32.592 1.00 94.19 199 ASN A O 1
ATOM 1414 N N . GLY A 1 200 ? -5.007 -3.336 30.688 1.00 88.56 200 GLY A N 1
ATOM 1415 C CA . GLY A 1 200 ? -5.735 -2.371 29.861 1.00 88.56 200 GLY A CA 1
ATOM 1416 C C . GLY A 1 200 ? -5.123 -0.965 29.833 1.00 88.56 200 GLY A C 1
ATOM 1417 O O . GLY A 1 200 ? -4.453 -0.524 30.769 1.00 88.56 200 GLY A O 1
ATOM 1418 N N . ASN A 1 201 ? -5.400 -0.246 28.752 1.00 91.31 201 ASN A N 1
ATOM 1419 C CA . ASN A 1 201 ? -4.981 1.125 28.486 1.00 91.31 201 ASN A CA 1
ATOM 1420 C C . ASN A 1 201 ? -6.133 2.114 28.700 1.00 91.31 201 ASN A C 1
ATOM 1422 O O . ASN A 1 201 ? -7.306 1.747 28.695 1.00 91.31 201 ASN A O 1
ATOM 1426 N N . THR A 1 202 ? -5.816 3.395 28.903 1.00 93.56 202 THR A N 1
ATOM 1427 C CA . THR A 1 202 ? -6.845 4.441 29.031 1.00 93.56 202 THR A CA 1
ATOM 1428 C C . THR A 1 202 ? -7.749 4.462 27.796 1.00 93.56 202 THR A C 1
ATOM 1430 O O . THR A 1 202 ? -7.255 4.588 26.682 1.00 93.56 202 THR A O 1
ATOM 1433 N N . GLY A 1 203 ? -9.066 4.394 28.010 1.00 90.69 203 GLY A N 1
ATOM 1434 C CA . GLY A 1 203 ? -10.072 4.320 26.947 1.00 90.69 203 GLY A CA 1
ATOM 1435 C C . GLY A 1 203 ? -10.604 2.911 26.692 1.00 90.69 203 GLY A C 1
ATOM 1436 O O . GLY A 1 203 ? -11.683 2.784 26.115 1.00 90.69 203 GLY A O 1
ATOM 1437 N N . ASP A 1 204 ? -9.921 1.871 27.179 1.00 92.62 204 ASP A N 1
ATOM 1438 C CA . ASP A 1 204 ? -10.390 0.497 27.031 1.00 92.62 204 ASP A CA 1
ATOM 1439 C C . ASP A 1 204 ? -11.743 0.308 27.719 1.00 92.62 204 ASP A C 1
ATOM 1441 O O . ASP A 1 204 ? -11.953 0.705 28.873 1.00 92.62 204 ASP A O 1
ATOM 1445 N N . ILE A 1 205 ? -12.650 -0.342 26.995 1.00 95.31 205 ILE A N 1
ATOM 1446 C CA . ILE A 1 205 ? -13.951 -0.773 27.490 1.00 95.31 205 ILE A CA 1
ATOM 1447 C C . ILE A 1 205 ? -13.864 -2.270 27.776 1.00 95.31 205 ILE A C 1
ATOM 1449 O O . ILE A 1 205 ? -13.262 -3.023 27.017 1.00 95.31 205 ILE A O 1
ATOM 1453 N N . ALA A 1 206 ? -14.468 -2.719 28.868 1.00 95.62 206 ALA A N 1
ATOM 1454 C CA . ALA A 1 206 ? -14.639 -4.138 29.156 1.00 95.62 206 ALA A CA 1
ATOM 1455 C C . ALA A 1 206 ? -16.039 -4.395 29.714 1.00 95.62 206 ALA A C 1
ATOM 1457 O O . ALA A 1 206 ? -16.769 -3.463 30.054 1.00 95.62 206 ALA A O 1
ATOM 1458 N N . TRP A 1 207 ? -16.434 -5.658 29.805 1.00 96.38 207 TRP A N 1
ATOM 1459 C CA . TRP A 1 207 ? -17.730 -6.032 30.354 1.00 96.38 207 TRP A CA 1
ATOM 1460 C C . TRP A 1 207 ? -17.666 -7.384 31.056 1.00 96.38 207 TRP A C 1
ATOM 1462 O O . TRP A 1 207 ? -16.825 -8.230 30.743 1.00 96.38 207 TRP A O 1
ATOM 1472 N N . ASP A 1 208 ? -18.597 -7.573 31.985 1.00 96.00 208 ASP A N 1
ATOM 1473 C CA . ASP A 1 208 ? -18.973 -8.865 32.542 1.00 96.00 208 ASP A CA 1
ATOM 1474 C C . ASP A 1 208 ? -20.496 -8.952 32.702 1.00 96.00 208 ASP A C 1
ATOM 1476 O O . ASP A 1 208 ? -21.240 -8.091 32.231 1.00 96.00 208 ASP A O 1
ATOM 1480 N N . VAL A 1 209 ? -20.978 -10.007 33.358 1.00 94.88 209 VAL A N 1
ATOM 1481 C CA . VAL A 1 209 ? -22.417 -10.237 33.555 1.00 94.88 209 VAL A CA 1
ATOM 1482 C C . VAL A 1 209 ? -23.126 -9.115 34.333 1.00 94.88 209 VAL A C 1
ATOM 1484 O O . VAL A 1 209 ? -24.339 -8.970 34.223 1.00 94.88 209 VAL A O 1
ATOM 1487 N N . ASN A 1 210 ? -22.397 -8.316 35.115 1.00 96.00 210 ASN A N 1
ATOM 1488 C CA . ASN A 1 210 ? -22.947 -7.317 36.029 1.00 96.00 210 ASN A CA 1
ATOM 1489 C C . ASN A 1 210 ? -22.585 -5.872 35.670 1.00 96.00 210 ASN A C 1
ATOM 1491 O O . ASN A 1 210 ? -23.262 -4.961 36.152 1.00 96.00 210 ASN A O 1
ATOM 1495 N N . TYR A 1 211 ? -21.515 -5.629 34.911 1.00 97.00 211 TYR A N 1
ATOM 1496 C CA . TYR A 1 211 ? -20.990 -4.283 34.688 1.00 97.00 211 TYR A CA 1
ATOM 1497 C C . TYR A 1 211 ? -20.411 -4.080 33.286 1.00 97.00 211 TYR A C 1
ATOM 1499 O O . TYR A 1 211 ? -19.829 -4.986 32.693 1.00 97.00 211 TYR A O 1
ATOM 1507 N N . ILE A 1 212 ? -20.482 -2.832 32.818 1.00 97.38 212 ILE A N 1
ATOM 1508 C CA . ILE A 1 212 ? -19.552 -2.286 31.822 1.00 97.38 212 ILE A CA 1
ATOM 1509 C C . ILE A 1 212 ? -18.461 -1.521 32.568 1.00 97.38 212 ILE A C 1
ATOM 1511 O O . ILE A 1 212 ? -18.744 -0.800 33.529 1.00 97.38 212 ILE A O 1
ATOM 1515 N N . TYR A 1 213 ? -17.224 -1.663 32.111 1.00 97.56 213 TYR A N 1
ATOM 1516 C CA . TYR A 1 213 ? -16.028 -1.045 32.661 1.00 97.56 213 TYR A CA 1
ATOM 1517 C C . TYR A 1 213 ? -15.394 -0.100 31.644 1.00 97.56 213 TYR A C 1
ATOM 1519 O O . TYR A 1 213 ? -15.421 -0.377 30.449 1.00 97.56 213 TYR A O 1
ATOM 1527 N N . ILE A 1 214 ? -14.784 0.983 32.129 1.00 97.50 214 ILE A N 1
ATOM 1528 C CA . ILE A 1 214 ? -13.935 1.878 31.333 1.00 97.50 214 ILE A CA 1
ATOM 1529 C C . ILE A 1 214 ? -12.649 2.147 32.115 1.00 97.50 214 ILE A C 1
ATOM 1531 O O . ILE A 1 214 ? -12.697 2.535 33.291 1.00 97.50 214 ILE A O 1
ATOM 1535 N N . LYS A 1 215 ? -11.492 1.950 31.479 1.00 96.94 215 LYS A N 1
ATOM 1536 C CA . LYS A 1 215 ? -10.193 2.318 32.045 1.00 96.94 215 LYS A CA 1
ATOM 1537 C C . LYS A 1 215 ? -9.976 3.819 31.870 1.00 96.94 215 LYS A C 1
ATOM 1539 O O . LYS A 1 215 ? -9.955 4.338 30.758 1.00 96.94 215 LYS A O 1
ATOM 1544 N N . THR A 1 216 ? -9.800 4.526 32.980 1.00 96.38 216 THR A N 1
ATOM 1545 C CA . THR A 1 216 ? -9.490 5.964 32.991 1.00 96.38 216 THR A CA 1
ATOM 1546 C C . THR A 1 216 ? -8.047 6.192 33.440 1.00 96.38 216 THR A C 1
ATOM 1548 O O . THR A 1 216 ? -7.425 5.289 34.006 1.00 96.38 216 THR A O 1
ATOM 1551 N N . GLY A 1 217 ? -7.544 7.425 33.311 1.00 94.00 217 GLY A N 1
ATOM 1552 C CA . GLY A 1 217 ? -6.252 7.812 33.897 1.00 94.00 217 GLY A CA 1
ATOM 1553 C C . GLY A 1 217 ? -6.179 7.634 35.424 1.00 94.00 217 GLY A C 1
ATOM 1554 O O . GLY A 1 217 ? -5.094 7.516 35.978 1.00 94.00 217 GLY A O 1
ATOM 1555 N N . ALA A 1 218 ? -7.326 7.548 36.109 1.00 95.38 218 ALA A N 1
ATOM 1556 C CA . ALA A 1 218 ? -7.430 7.273 37.546 1.00 95.38 218 ALA A CA 1
ATOM 1557 C C . ALA A 1 218 ? -7.796 5.804 37.857 1.00 95.38 218 ALA A C 1
ATOM 1559 O O . ALA A 1 218 ? -8.298 5.496 38.947 1.00 95.38 218 ALA A O 1
ATOM 1560 N N . GLY A 1 219 ? -7.608 4.905 36.886 1.00 96.31 219 GLY A N 1
ATOM 1561 C CA . GLY A 1 219 ? -7.911 3.483 36.997 1.00 96.31 219 GLY A CA 1
ATOM 1562 C C . GLY A 1 219 ? -9.288 3.086 36.461 1.00 96.31 219 GLY A C 1
ATOM 1563 O O . GLY A 1 219 ? -9.993 3.879 35.832 1.00 96.31 219 GLY A O 1
ATOM 1564 N N . TRP A 1 220 ? -9.672 1.834 36.692 1.00 98.06 220 TRP A N 1
ATOM 1565 C CA . TRP A 1 220 ? -10.939 1.279 36.220 1.00 98.06 220 TRP A CA 1
ATOM 1566 C C . TRP A 1 220 ? -12.140 1.919 36.929 1.00 98.06 220 TRP A C 1
ATOM 1568 O O . TRP A 1 220 ? -12.132 2.166 38.143 1.00 98.06 220 TRP A O 1
ATOM 1578 N N . ARG A 1 221 ? -13.187 2.195 36.151 1.00 97.94 221 ARG A N 1
ATOM 1579 C CA . ARG A 1 221 ? -14.515 2.640 36.592 1.00 97.94 221 ARG A CA 1
ATOM 1580 C C . ARG A 1 221 ? -15.565 1.723 35.981 1.00 97.94 221 ARG A C 1
ATOM 1582 O O . ARG A 1 221 ? -15.288 1.074 34.977 1.00 97.94 221 ARG A O 1
ATOM 1589 N N . ARG A 1 222 ? -16.749 1.643 36.592 1.00 97.38 222 ARG A N 1
ATOM 1590 C CA . ARG A 1 222 ? -17.807 0.731 36.143 1.00 97.38 222 ARG A CA 1
ATOM 1591 C C . ARG A 1 222 ? -19.206 1.308 36.294 1.00 97.38 222 ARG A C 1
ATOM 1593 O O . ARG A 1 222 ? -19.458 2.058 37.235 1.00 97.38 222 ARG A O 1
ATOM 1600 N N . ALA A 1 223 ? -20.107 0.887 35.415 1.00 97.50 223 ALA A N 1
ATOM 1601 C CA . ALA A 1 223 ? -21.544 1.122 35.488 1.00 97.50 223 ALA A CA 1
ATOM 1602 C C . ALA A 1 223 ? -22.271 -0.222 35.604 1.00 97.50 223 ALA A C 1
ATOM 1604 O O . ALA A 1 223 ? -21.924 -1.177 34.910 1.00 97.50 223 ALA A O 1
ATOM 1605 N N . ARG A 1 224 ? -23.245 -0.313 36.518 1.00 96.75 224 ARG A N 1
ATOM 1606 C CA . ARG A 1 224 ? -23.994 -1.551 36.771 1.00 96.75 224 ARG A CA 1
ATOM 1607 C C . ARG A 1 224 ? -24.982 -1.815 35.637 1.00 96.75 224 ARG A C 1
ATOM 1609 O O . ARG A 1 224 ? -25.745 -0.924 35.278 1.00 96.75 224 ARG A O 1
ATOM 1616 N N . LEU A 1 225 ? -24.999 -3.045 35.140 1.00 95.44 225 LEU A N 1
ATOM 1617 C CA . LEU A 1 225 ? -26.012 -3.555 34.229 1.00 95.44 225 LEU A CA 1
ATOM 1618 C C . LEU A 1 225 ? -27.219 -4.032 35.039 1.00 95.44 225 LEU A C 1
ATOM 1620 O O . LEU A 1 225 ? -27.080 -4.717 36.055 1.00 95.44 225 LEU A O 1
ATOM 1624 N N . ALA A 1 226 ? -28.406 -3.639 34.597 1.00 92.44 226 ALA A N 1
ATOM 1625 C CA . ALA A 1 226 ? -29.673 -4.097 35.143 1.00 92.44 226 ALA A CA 1
ATOM 1626 C C . ALA A 1 226 ? -30.448 -4.819 34.040 1.00 92.44 226 ALA A C 1
ATOM 1628 O O . ALA A 1 226 ? -30.349 -4.447 32.871 1.00 92.44 226 ALA A O 1
ATOM 1629 N N . ALA A 1 227 ? -31.209 -5.845 34.416 1.00 88.25 227 ALA A N 1
ATOM 1630 C CA . ALA A 1 227 ? -32.187 -6.430 33.510 1.00 88.25 227 ALA A CA 1
ATOM 1631 C C . ALA A 1 227 ? -33.255 -5.375 33.180 1.00 88.25 227 ALA A C 1
ATOM 1633 O O . ALA A 1 227 ? -33.663 -4.623 34.072 1.00 88.25 227 ALA A O 1
ATOM 1634 N N . PHE A 1 228 ? -33.656 -5.319 31.913 1.00 80.81 228 PHE A N 1
ATOM 1635 C CA . PHE A 1 228 ? -34.719 -4.456 31.405 1.00 80.81 228 PHE A CA 1
ATOM 1636 C C . PHE A 1 228 ? -35.958 -5.282 31.062 1.00 80.81 228 PHE A C 1
ATOM 1638 O O . PHE A 1 228 ? -35.789 -6.466 30.687 1.00 80.81 228 PHE A O 1
#

Secondary structure (DSSP, 8-state):
-------------EEPSSS---EE-S-BS-EEES-TT-EE-S-BS-EEES-TT-EE-S-BS-EEE-BTTB--TT-EE---BS-EEES-TT-EE---BS-EEES-TT-EE---BS-EEES-SS-EE-SEES-EE-STT-EEEEES-EE-SSS-EEE-SSS--EEES-SS-SSSEEE--SSTTSS----S----SSTT--SS-TT-EEE-SSEEEEEETTEEEEEE----

Sequence (228 aa):
MTIATEQKRVVTLVTVGGYDTSVIAGGGNNDIHQSTSSFIGGGIDNKIDGSPRATIGGGYADSIIAVGGEDSNHSGIVGGEDNKIKGSEYSFIGGGEGNIDSLADHSFIGGGEKNFIHSCHHSAIPGGNDVEVSGDYSFAFGNGVTVTADNIAAFFNSGGKVGINAPSPTACLDVNGANGYDQVRMRTSFTPANSADANGNTGDIAWDVNYIYIKTGAGWRRARLAAF

Radius of gyration: 25.67 Å; chains: 1; bounding box: 58×28×96 Å